Protein AF-A0A8J9VBI7-F1 (afdb_monomer_lite)

pLDDT: mean 87.86, std 9.15, range [57.56, 98.19]

Organism: NCBI:txid405034

Structure (mmCIF, N/CA/C/O backbone):
data_AF-A0A8J9VBI7-F1
#
_entry.id   AF-A0A8J9VBI7-F1
#
loop_
_atom_site.group_PDB
_atom_site.id
_atom_site.type_symbol
_atom_site.label_atom_id
_atom_site.label_alt_id
_atom_site.label_comp_id
_atom_site.label_asym_id
_atom_site.label_entity_id
_atom_site.label_seq_id
_atom_site.pdbx_PDB_ins_code
_atom_site.Cartn_x
_atom_site.Cartn_y
_atom_site.Cartn_z
_atom_site.occupancy
_atom_site.B_iso_or_equiv
_atom_site.auth_seq_id
_atom_site.auth_comp_id
_atom_site.auth_asym_id
_atom_site.auth_atom_id
_atom_site.pdbx_PDB_model_num
ATOM 1 N N . MET A 1 1 ? 64.279 25.601 -46.162 1.00 76.81 1 MET A N 1
ATOM 2 C CA . MET A 1 1 ? 63.468 24.485 -45.625 1.00 76.81 1 MET A CA 1
ATOM 3 C C . MET A 1 1 ? 62.064 24.584 -46.206 1.00 76.81 1 MET A C 1
ATOM 5 O O . MET A 1 1 ? 61.428 25.617 -46.026 1.00 76.81 1 MET A O 1
ATOM 9 N N . ALA A 1 2 ? 61.614 23.591 -46.976 1.00 82.88 2 ALA A N 1
ATOM 10 C CA . ALA A 1 2 ? 60.287 23.627 -47.594 1.00 82.88 2 ALA A CA 1
ATOM 11 C C . ALA A 1 2 ? 59.212 23.234 -46.569 1.00 82.88 2 ALA A C 1
ATOM 13 O O . ALA A 1 2 ? 59.363 22.237 -45.866 1.00 82.88 2 ALA A O 1
ATOM 14 N N . LYS A 1 3 ? 58.139 24.026 -46.462 1.00 90.62 3 LYS A N 1
ATOM 15 C CA . LYS A 1 3 ? 57.028 23.753 -45.537 1.00 90.62 3 LYS A CA 1
ATOM 16 C C . LYS A 1 3 ? 56.060 22.740 -46.159 1.00 90.62 3 LYS A C 1
ATOM 18 O O . LYS A 1 3 ? 55.656 22.911 -47.306 1.00 90.62 3 LYS A O 1
ATOM 23 N N . SER A 1 4 ? 55.678 21.706 -45.409 1.00 93.81 4 SER A N 1
ATOM 24 C CA . SER A 1 4 ? 54.666 20.720 -45.810 1.00 93.81 4 SER A CA 1
ATOM 25 C C . SER A 1 4 ? 53.245 21.177 -45.441 1.00 93.81 4 SER A C 1
ATOM 27 O O . SER A 1 4 ? 53.046 22.153 -44.715 1.00 93.81 4 SER A O 1
ATOM 29 N N . LYS A 1 5 ? 52.224 20.493 -45.976 1.00 92.94 5 LYS A N 1
ATOM 30 C CA . LYS A 1 5 ? 50.817 20.768 -45.650 1.00 92.94 5 LYS A CA 1
ATOM 31 C C . LYS A 1 5 ? 50.445 20.115 -44.317 1.00 92.94 5 LYS A C 1
ATOM 33 O O . LYS A 1 5 ? 50.432 18.895 -44.215 1.00 92.94 5 LYS A O 1
ATOM 38 N N . ASN A 1 6 ? 50.056 20.929 -43.337 1.00 92.94 6 ASN A N 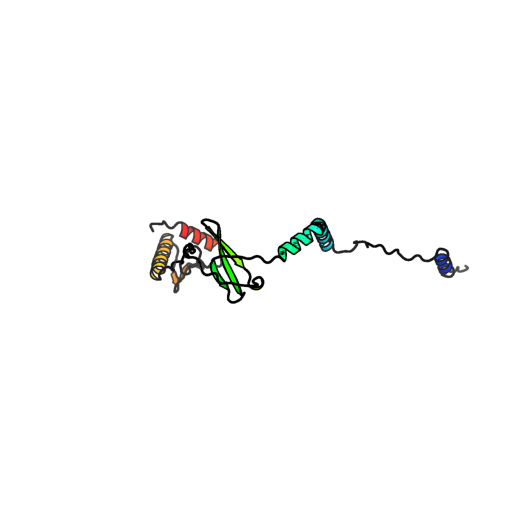1
ATOM 39 C CA . ASN A 1 6 ? 49.795 20.474 -41.964 1.00 92.94 6 ASN A CA 1
ATOM 40 C C . ASN A 1 6 ? 48.449 19.745 -41.776 1.00 92.94 6 ASN A C 1
ATOM 42 O O . ASN A 1 6 ? 48.292 18.977 -40.833 1.00 92.94 6 ASN A O 1
ATOM 46 N N . HIS A 1 7 ? 47.457 19.979 -42.645 1.00 94.81 7 HIS A N 1
ATOM 47 C CA . HIS A 1 7 ? 46.125 19.378 -42.512 1.00 94.81 7 HIS A CA 1
ATOM 48 C C . HIS A 1 7 ? 45.389 19.263 -43.858 1.00 94.81 7 HIS A C 1
ATOM 50 O O . HIS A 1 7 ? 45.499 20.142 -44.718 1.00 94.81 7 HIS A O 1
ATOM 56 N N . THR A 1 8 ? 44.604 18.193 -44.055 1.00 94.44 8 THR A N 1
ATOM 57 C CA . THR A 1 8 ? 43.683 18.066 -45.196 1.00 94.44 8 THR A CA 1
ATOM 58 C C . THR A 1 8 ? 42.472 17.177 -44.892 1.00 94.44 8 THR A C 1
ATOM 60 O O . THR A 1 8 ? 42.601 16.062 -44.385 1.00 94.44 8 THR A O 1
ATOM 63 N N . ASN A 1 9 ? 41.284 17.652 -45.275 1.00 96.50 9 ASN A N 1
ATOM 64 C CA . ASN A 1 9 ? 40.016 16.921 -45.175 1.00 96.50 9 ASN A CA 1
ATOM 65 C C . ASN A 1 9 ? 39.544 16.361 -46.543 1.00 96.50 9 ASN A C 1
ATOM 67 O O . ASN A 1 9 ? 38.466 15.791 -46.671 1.00 96.50 9 ASN A O 1
ATOM 71 N N . HIS A 1 10 ? 40.358 16.488 -47.600 1.00 97.56 10 HIS A N 1
ATOM 72 C CA . HIS A 1 10 ? 39.906 16.285 -48.986 1.00 97.56 10 HIS A CA 1
ATOM 73 C C . HIS A 1 10 ? 39.369 14.869 -49.297 1.00 97.56 10 HIS A C 1
ATOM 75 O O . HIS A 1 10 ? 38.466 14.707 -50.112 1.00 97.56 10 HIS A O 1
ATOM 81 N N . ASN A 1 11 ? 39.902 13.825 -48.654 1.00 96.62 11 ASN A N 1
ATOM 82 C CA . ASN A 1 11 ? 39.510 12.430 -48.907 1.00 96.62 11 ASN A CA 1
ATOM 83 C C . ASN A 1 11 ? 38.685 11.803 -47.763 1.00 96.62 11 ASN A C 1
ATOM 85 O O . ASN A 1 11 ? 38.368 10.617 -47.826 1.00 96.62 11 ASN A O 1
ATOM 89 N N . GLN A 1 12 ? 38.348 12.537 -46.696 1.00 96.44 12 GLN A N 1
ATOM 90 C CA . GLN A 1 12 ? 37.688 11.907 -45.541 1.00 96.44 12 GLN A CA 1
ATOM 91 C C . GLN A 1 12 ? 36.257 11.475 -45.876 1.00 96.44 12 GLN A C 1
ATOM 93 O O . GLN A 1 12 ? 35.903 10.325 -45.625 1.00 96.44 12 GLN A O 1
ATOM 98 N N . ASN A 1 13 ? 35.484 12.332 -46.551 1.00 96.56 13 ASN A N 1
ATOM 99 C CA . ASN A 1 13 ? 34.112 12.009 -46.961 1.00 96.56 13 ASN A CA 1
ATOM 100 C C . ASN A 1 13 ? 34.077 10.794 -47.898 1.00 96.56 13 ASN A C 1
ATOM 102 O O . ASN A 1 13 ? 33.323 9.851 -47.673 1.00 96.56 13 ASN A O 1
ATOM 106 N N . ARG A 1 14 ? 34.957 10.752 -48.905 1.00 96.75 14 ARG A N 1
ATOM 107 C CA . ARG A 1 14 ? 35.048 9.620 -49.842 1.00 96.75 14 ARG A CA 1
ATOM 108 C C . ARG A 1 14 ? 35.350 8.300 -49.121 1.00 96.75 14 ARG A C 1
ATOM 110 O O . ARG A 1 14 ? 34.745 7.282 -49.444 1.00 96.75 14 ARG A O 1
ATOM 117 N N . LYS A 1 15 ? 36.242 8.311 -48.121 1.00 96.44 15 LYS A N 1
ATOM 118 C CA . LYS A 1 15 ? 36.516 7.133 -47.278 1.00 96.44 15 LYS A CA 1
ATOM 119 C C . LYS A 1 15 ? 35.303 6.732 -46.434 1.00 96.44 15 LYS A C 1
ATOM 121 O O . LYS A 1 15 ? 34.979 5.550 -46.396 1.00 96.44 15 LYS A O 1
ATOM 126 N N . ALA A 1 16 ? 34.619 7.692 -45.808 1.00 96.00 16 ALA A N 1
ATOM 127 C CA . ALA A 1 16 ? 33.429 7.431 -44.995 1.00 96.00 16 ALA A CA 1
ATOM 128 C C . ALA A 1 16 ? 32.277 6.829 -45.822 1.00 96.00 16 ALA A C 1
ATOM 130 O O . ALA A 1 16 ? 31.583 5.923 -45.364 1.00 96.00 16 ALA A O 1
ATOM 131 N N . HIS A 1 17 ? 32.105 7.284 -47.065 1.00 97.38 17 HIS A N 1
ATOM 132 C CA . HIS A 1 17 ? 31.054 6.797 -47.957 1.00 97.38 17 HIS A CA 1
ATOM 133 C C . HIS A 1 17 ? 31.397 5.492 -48.689 1.00 97.38 17 HIS A C 1
ATOM 135 O O . HIS A 1 17 ? 30.464 4.801 -49.086 1.00 97.38 17 HIS A O 1
ATOM 141 N N . ARG A 1 18 ? 32.676 5.090 -48.802 1.00 96.88 18 ARG A N 1
ATOM 142 C CA . ARG A 1 18 ? 33.081 3.826 -49.460 1.00 96.88 18 ARG A CA 1
ATOM 143 C C . ARG A 1 18 ? 32.349 2.599 -48.895 1.00 96.88 18 ARG A C 1
ATOM 145 O O . ARG A 1 18 ? 31.943 1.739 -49.662 1.00 96.88 18 ARG A O 1
ATOM 152 N N . ASN A 1 19 ? 32.137 2.561 -47.576 1.00 93.81 19 ASN A N 1
ATOM 153 C CA . ASN A 1 19 ? 31.379 1.502 -46.886 1.00 93.81 19 ASN A CA 1
ATOM 154 C C . ASN A 1 19 ? 30.000 1.978 -46.372 1.00 93.81 19 ASN A C 1
ATOM 156 O O . ASN A 1 19 ? 29.239 1.204 -45.779 1.00 93.81 19 ASN A O 1
ATOM 160 N N . GLY A 1 20 ? 29.677 3.254 -46.605 1.00 96.31 20 GLY A N 1
ATOM 161 C CA . GLY A 1 20 ? 28.506 3.949 -46.080 1.00 96.31 20 GLY A CA 1
ATOM 162 C C . GLY A 1 20 ? 28.575 4.238 -44.575 1.00 96.31 20 GLY A C 1
ATOM 163 O O . GLY A 1 20 ? 29.010 3.414 -43.772 1.00 96.31 20 GLY A O 1
ATOM 164 N N . ILE A 1 21 ? 28.063 5.402 -44.172 1.00 96.56 21 ILE A N 1
ATOM 165 C CA . ILE A 1 21 ? 27.936 5.790 -42.761 1.00 96.56 21 ILE A CA 1
ATOM 166 C C . ILE A 1 21 ? 26.751 5.027 -42.154 1.00 96.56 21 ILE A C 1
ATOM 168 O O . ILE A 1 21 ? 25.591 5.301 -42.468 1.00 96.56 21 ILE A O 1
ATOM 172 N N . LYS A 1 22 ? 27.028 4.028 -41.310 1.00 95.62 22 LYS A N 1
ATOM 173 C CA . LYS A 1 22 ? 25.990 3.183 -40.703 1.00 95.62 22 LYS A CA 1
ATOM 174 C C . LYS A 1 22 ? 25.333 3.888 -39.515 1.00 95.62 22 LYS A C 1
ATOM 176 O O . LYS A 1 22 ? 26.016 4.411 -38.640 1.00 95.62 22 LYS A O 1
ATOM 181 N N . LYS A 1 23 ? 23.999 3.858 -39.468 1.00 95.38 23 LYS A N 1
ATOM 182 C CA . LYS A 1 23 ? 23.212 4.320 -38.314 1.00 95.38 23 LYS A CA 1
ATOM 183 C C . LYS A 1 23 ? 23.166 3.233 -37.226 1.00 95.38 23 LYS A C 1
ATOM 185 O O . LYS A 1 23 ? 23.226 2.049 -37.569 1.00 95.38 23 LYS A O 1
ATOM 190 N N . PRO A 1 24 ? 23.026 3.597 -35.937 1.00 94.69 24 PRO A N 1
ATOM 191 C CA . PRO A 1 24 ? 22.823 2.615 -34.876 1.00 94.69 24 PRO A CA 1
ATOM 192 C C . PRO A 1 24 ? 21.522 1.834 -35.100 1.00 94.69 24 PRO A C 1
ATOM 194 O O . PRO A 1 24 ? 20.523 2.378 -35.579 1.00 94.69 24 PRO A O 1
ATOM 197 N N . LYS A 1 25 ? 21.532 0.544 -34.755 1.00 94.62 25 LYS A N 1
ATOM 198 C CA . LYS A 1 25 ? 20.341 -0.310 -34.834 1.00 94.62 25 LYS A CA 1
ATOM 199 C C . LYS A 1 25 ? 19.403 0.010 -33.668 1.00 94.62 25 LYS A C 1
ATOM 201 O O . LYS A 1 25 ? 19.859 0.147 -32.537 1.00 94.62 25 LYS A O 1
ATOM 206 N N . LYS A 1 26 ? 18.097 0.091 -33.938 1.00 93.56 26 LYS A N 1
ATOM 207 C CA . LYS A 1 26 ? 17.066 0.181 -32.895 1.00 93.56 26 LYS A CA 1
ATOM 208 C C . LYS A 1 26 ? 16.690 -1.229 -32.448 1.00 93.56 26 LYS A C 1
ATOM 210 O O . LYS A 1 26 ? 16.307 -2.049 -33.279 1.00 93.56 26 LYS A O 1
ATOM 215 N N . PHE A 1 27 ? 16.802 -1.506 -31.154 1.00 95.00 27 PHE A N 1
ATOM 216 C CA . PHE A 1 27 ? 16.382 -2.772 -30.556 1.00 95.00 27 PHE A CA 1
ATOM 217 C C . PHE A 1 27 ? 15.044 -2.590 -29.835 1.00 95.00 27 PHE A C 1
ATOM 219 O O . PHE A 1 27 ? 14.717 -1.490 -29.402 1.00 95.00 27 PHE A O 1
ATOM 226 N N . ARG A 1 28 ? 14.275 -3.675 -29.671 1.00 96.31 28 ARG A N 1
ATOM 227 C CA . ARG A 1 28 ? 13.014 -3.647 -28.904 1.00 96.31 28 ARG A CA 1
ATOM 228 C C . ARG A 1 28 ? 13.231 -3.260 -27.435 1.00 96.31 28 ARG A C 1
ATOM 230 O O . ARG A 1 28 ? 12.338 -2.696 -26.811 1.00 96.31 28 ARG A O 1
ATOM 237 N N . HIS A 1 29 ? 14.398 -3.594 -26.892 1.00 94.50 29 HIS A N 1
ATOM 238 C CA . HIS A 1 29 ? 14.789 -3.278 -25.527 1.00 94.50 29 HIS A CA 1
ATOM 239 C C . HIS A 1 29 ? 16.095 -2.493 -25.554 1.00 94.50 29 HIS A C 1
ATOM 241 O O . HIS A 1 29 ? 17.105 -2.980 -26.060 1.00 94.50 29 HIS A O 1
ATOM 247 N N . GLU A 1 30 ? 16.047 -1.273 -25.033 1.00 93.12 30 GLU A N 1
ATOM 248 C CA . GLU A 1 30 ? 17.212 -0.405 -24.902 1.00 93.12 30 GLU A CA 1
ATOM 249 C C . GLU A 1 30 ? 18.034 -0.763 -23.657 1.00 93.12 30 GLU A C 1
ATOM 251 O O . GLU A 1 30 ? 17.578 -1.482 -22.762 1.00 93.12 30 GLU A O 1
ATOM 256 N N . SER A 1 31 ? 19.268 -0.262 -23.606 1.00 94.25 31 SER A N 1
ATOM 257 C CA . SER A 1 31 ? 20.125 -0.421 -22.433 1.00 94.25 31 SER A CA 1
ATOM 258 C C . SER A 1 31 ? 19.554 0.349 -21.243 1.00 94.25 31 SER A C 1
ATOM 260 O O . SER A 1 31 ? 19.150 1.499 -21.379 1.00 94.25 31 SER A O 1
ATOM 262 N N . THR A 1 32 ? 19.584 -0.255 -20.054 1.00 95.38 32 THR A N 1
ATOM 263 C CA . THR A 1 32 ? 19.229 0.422 -18.795 1.00 95.38 32 THR A CA 1
ATOM 264 C C . THR A 1 32 ? 20.422 1.136 -18.149 1.00 95.38 32 THR A C 1
ATOM 266 O O . THR A 1 32 ? 20.343 1.544 -16.989 1.00 95.38 32 THR A O 1
ATOM 269 N N . LEU A 1 33 ? 21.559 1.235 -18.847 1.00 95.81 33 LEU A N 1
ATOM 270 C CA . LEU A 1 33 ? 22.742 1.939 -18.356 1.00 95.81 33 LEU A CA 1
ATOM 271 C C . LEU A 1 33 ? 22.425 3.432 -18.181 1.00 95.81 33 LEU A C 1
ATOM 273 O O . LEU A 1 33 ? 21.890 4.061 -19.087 1.00 95.81 33 LEU A O 1
ATOM 277 N N . GLY A 1 34 ? 22.754 3.987 -17.014 1.00 96.56 34 GLY A N 1
ATOM 278 C CA . GLY A 1 34 ? 22.452 5.382 -16.674 1.00 96.56 34 GLY A CA 1
ATOM 279 C C . GLY A 1 34 ? 21.058 5.609 -16.077 1.00 96.56 34 GLY A C 1
ATOM 280 O O . GLY A 1 34 ? 20.749 6.731 -15.690 1.00 96.56 34 GLY A O 1
ATOM 281 N N . MET A 1 35 ? 20.225 4.568 -15.946 1.00 97.38 35 MET A N 1
ATOM 282 C CA . MET A 1 35 ? 18.982 4.667 -15.174 1.00 97.38 35 MET A CA 1
ATOM 283 C C . MET A 1 35 ? 19.264 4.687 -13.667 1.00 97.38 35 MET A C 1
ATOM 285 O O . MET A 1 35 ? 20.226 4.081 -13.194 1.00 97.38 35 MET A O 1
ATOM 289 N N . ASP A 1 36 ? 18.376 5.328 -12.904 1.00 97.50 36 ASP A N 1
ATOM 290 C CA . ASP A 1 36 ? 18.477 5.406 -11.446 1.00 97.50 36 ASP A CA 1
ATOM 291 C C . ASP A 1 36 ? 18.546 4.002 -10.793 1.00 97.50 36 ASP A C 1
ATOM 293 O O . ASP A 1 36 ? 17.629 3.183 -10.959 1.00 97.50 36 ASP A O 1
ATOM 297 N N . PRO A 1 37 ? 19.590 3.708 -9.992 1.00 97.81 37 PRO A N 1
ATOM 298 C CA . PRO A 1 37 ? 19.707 2.449 -9.266 1.00 97.81 37 PRO A CA 1
ATOM 299 C C . PRO A 1 37 ? 18.525 2.137 -8.336 1.00 97.81 37 PRO A C 1
ATOM 301 O O . PRO A 1 37 ? 18.222 0.961 -8.107 1.00 97.81 37 PRO A O 1
ATOM 304 N N . LYS A 1 38 ? 17.850 3.143 -7.759 1.00 98.19 38 LYS A N 1
ATOM 305 C CA . LYS A 1 38 ? 16.669 2.924 -6.903 1.00 98.19 38 LYS A CA 1
ATOM 306 C C . LYS A 1 38 ? 15.477 2.463 -7.741 1.00 98.19 38 LYS A C 1
ATOM 308 O O . LYS A 1 38 ? 14.853 1.457 -7.395 1.00 98.19 38 LYS A O 1
ATOM 313 N N . PHE A 1 39 ? 15.229 3.111 -8.876 1.00 97.88 39 PHE A N 1
ATOM 314 C CA . PHE A 1 39 ? 14.241 2.653 -9.850 1.00 97.88 39 PHE A CA 1
ATOM 315 C C . PHE A 1 39 ? 14.524 1.229 -10.348 1.00 97.88 39 PHE A C 1
ATOM 317 O O . PHE A 1 39 ? 13.621 0.391 -10.341 1.00 97.88 39 PHE A O 1
ATOM 324 N N . LEU A 1 40 ? 15.771 0.908 -10.714 1.00 97.00 40 LEU A N 1
ATOM 325 C CA . LEU A 1 40 ? 16.135 -0.433 -11.195 1.00 97.00 40 LEU A CA 1
ATOM 326 C C . LEU A 1 40 ? 15.915 -1.517 -10.134 1.00 97.00 40 LEU A C 1
ATOM 328 O O . LEU A 1 40 ? 15.435 -2.607 -10.459 1.00 97.00 40 LEU A O 1
ATOM 332 N N . ARG A 1 41 ? 16.217 -1.225 -8.862 1.00 97.50 41 ARG A N 1
ATOM 333 C CA . ARG A 1 41 ? 15.912 -2.129 -7.743 1.00 97.50 41 ARG A CA 1
ATOM 334 C C . ARG A 1 41 ? 14.411 -2.377 -7.624 1.00 97.50 41 ARG A C 1
ATOM 336 O O . ARG A 1 41 ? 14.000 -3.535 -7.596 1.00 97.50 41 ARG A O 1
ATOM 343 N N . ASN A 1 42 ? 13.596 -1.324 -7.635 1.00 97.81 42 ASN A N 1
ATOM 344 C CA . ASN A 1 42 ? 12.141 -1.467 -7.579 1.00 97.81 42 ASN A CA 1
ATOM 345 C C . ASN A 1 42 ? 11.596 -2.248 -8.785 1.00 97.81 42 ASN A C 1
ATOM 347 O O . ASN A 1 42 ? 10.842 -3.200 -8.616 1.00 97.81 42 ASN A O 1
ATOM 351 N N . GLN A 1 43 ? 12.051 -1.931 -10.001 1.00 97.00 43 GLN A N 1
ATOM 352 C CA . GLN A 1 43 ? 11.622 -2.616 -11.221 1.00 97.00 43 GLN A CA 1
ATOM 353 C C . GLN A 1 43 ? 11.897 -4.128 -11.161 1.00 97.00 43 GLN A C 1
ATOM 355 O O . GLN A 1 43 ? 11.061 -4.920 -11.601 1.00 97.00 43 GLN A O 1
ATOM 360 N N . ARG A 1 44 ? 13.042 -4.544 -10.597 1.00 96.38 44 ARG A N 1
ATOM 361 C CA . ARG A 1 44 ? 13.355 -5.966 -10.367 1.00 96.38 44 ARG A CA 1
ATOM 362 C C . ARG A 1 44 ? 12.334 -6.619 -9.436 1.00 96.38 44 ARG A C 1
ATOM 364 O O . ARG A 1 44 ? 11.833 -7.695 -9.761 1.00 96.38 44 ARG A O 1
ATOM 371 N N . PHE A 1 45 ? 11.991 -5.972 -8.322 1.00 97.81 45 PHE A N 1
ATOM 372 C CA . PHE A 1 45 ? 10.985 -6.488 -7.391 1.00 97.81 45 PHE A CA 1
ATOM 373 C C . PHE A 1 45 ? 9.588 -6.543 -8.012 1.00 97.81 45 PHE A C 1
ATOM 375 O O . PHE A 1 45 ? 8.933 -7.577 -7.904 1.00 97.81 45 PHE A O 1
ATOM 382 N N . CYS A 1 46 ? 9.163 -5.509 -8.743 1.00 96.25 46 CYS A N 1
ATOM 383 C CA . CYS A 1 46 ? 7.881 -5.503 -9.451 1.00 96.25 46 CYS A CA 1
ATOM 384 C C . CYS A 1 46 ? 7.785 -6.662 -10.451 1.00 96.25 46 CYS A C 1
ATOM 386 O O . CYS A 1 46 ? 6.816 -7.415 -10.443 1.00 96.25 46 CYS A O 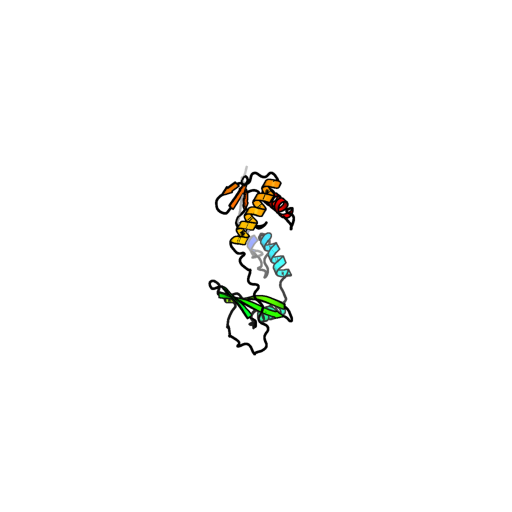1
ATOM 388 N N . LYS A 1 47 ? 8.820 -6.858 -11.281 1.00 94.31 47 LYS A N 1
ATOM 389 C CA . LYS A 1 47 ? 8.860 -7.959 -12.256 1.00 94.31 47 LYS A CA 1
ATOM 390 C C . LYS A 1 47 ? 8.816 -9.330 -11.576 1.00 94.31 47 LYS A C 1
ATOM 392 O O . LYS A 1 47 ? 8.128 -10.215 -12.072 1.00 94.31 47 LYS A O 1
ATOM 397 N N . LYS A 1 48 ? 9.505 -9.497 -10.440 1.00 96.06 48 LYS A N 1
ATOM 398 C CA . LYS A 1 48 ? 9.510 -10.746 -9.659 1.00 96.06 48 LYS A CA 1
ATOM 399 C C . LYS A 1 48 ? 8.166 -11.020 -8.971 1.00 96.06 48 LYS A C 1
ATOM 401 O O . LYS A 1 48 ? 7.751 -12.170 -8.900 1.00 96.06 48 LYS A O 1
ATOM 406 N N . GLY A 1 49 ? 7.510 -9.982 -8.450 1.00 94.44 49 GLY A N 1
ATOM 407 C CA . GLY A 1 49 ? 6.252 -10.083 -7.702 1.00 94.44 49 GLY A CA 1
ATOM 408 C C . GLY A 1 49 ? 4.989 -10.108 -8.567 1.00 94.44 49 GLY A C 1
ATOM 409 O O . GLY A 1 49 ? 3.903 -10.375 -8.052 1.00 94.44 49 GLY A O 1
ATOM 410 N N . ASN A 1 50 ? 5.103 -9.842 -9.870 1.00 94.44 50 ASN A N 1
ATOM 411 C CA . ASN A 1 50 ? 3.956 -9.831 -10.767 1.00 94.44 50 ASN A CA 1
ATOM 412 C C . ASN A 1 50 ? 3.367 -11.235 -10.944 1.00 94.44 50 ASN A C 1
ATOM 414 O O . ASN A 1 50 ? 4.027 -12.179 -11.377 1.00 94.44 50 ASN A O 1
ATOM 418 N N . LEU A 1 51 ? 2.075 -11.357 -10.647 1.00 93.88 51 LEU A N 1
ATOM 419 C CA . LEU A 1 51 ? 1.319 -12.586 -10.868 1.00 93.88 51 LEU A CA 1
ATOM 420 C C . LEU A 1 51 ? 1.151 -12.851 -12.363 1.00 93.88 51 LEU A C 1
ATOM 422 O O . LEU A 1 51 ? 1.164 -11.927 -13.175 1.00 93.88 51 LEU A O 1
ATOM 426 N N . LYS A 1 52 ? 0.882 -14.106 -12.727 1.00 95.44 52 LYS A N 1
ATOM 427 C CA . LYS A 1 52 ? 0.462 -14.431 -14.095 1.00 95.44 52 LYS A CA 1
ATOM 428 C C . LYS A 1 52 ? -0.849 -13.702 -14.444 1.00 95.44 52 LYS A C 1
ATOM 430 O O . LYS A 1 52 ? -1.716 -13.624 -13.567 1.00 95.44 52 LYS A O 1
ATOM 435 N N . PRO A 1 53 ? -1.040 -13.256 -15.701 1.00 95.19 53 PRO A N 1
ATOM 436 C CA . PRO A 1 53 ? -2.228 -12.506 -16.121 1.00 95.19 53 PRO A CA 1
ATOM 437 C C . PRO A 1 53 ? -3.555 -13.156 -15.715 1.00 95.19 53 PRO A C 1
ATOM 439 O O . PRO A 1 53 ? -4.416 -12.485 -15.161 1.00 95.19 53 PRO A O 1
ATOM 442 N N . ALA A 1 54 ? -3.684 -14.479 -15.859 1.00 95.62 54 ALA A N 1
ATOM 443 C CA . ALA A 1 54 ? -4.889 -15.205 -15.448 1.00 95.62 54 ALA A CA 1
ATOM 444 C C . ALA A 1 54 ? -5.238 -15.001 -13.959 1.00 95.62 54 ALA A C 1
ATOM 446 O O . ALA A 1 54 ? -6.377 -14.694 -13.623 1.00 95.62 54 ALA A O 1
ATOM 447 N N . LYS A 1 55 ? -4.248 -15.083 -13.056 1.00 95.31 55 LYS A N 1
ATOM 448 C CA . LYS A 1 55 ? -4.460 -14.840 -11.617 1.00 95.31 55 LYS A CA 1
ATOM 449 C C . LYS A 1 55 ? -4.773 -13.374 -11.318 1.00 95.31 55 LYS A C 1
ATOM 451 O O . LYS A 1 55 ? -5.491 -13.093 -10.364 1.00 95.31 55 LYS A O 1
ATOM 456 N N . GLN A 1 56 ? -4.226 -12.443 -12.102 1.00 92.62 56 GLN A N 1
ATOM 457 C CA . GLN A 1 56 ? -4.548 -11.021 -11.960 1.00 92.62 56 GLN A CA 1
ATOM 458 C C . GLN A 1 56 ? -6.014 -10.757 -12.304 1.00 92.62 56 GLN A C 1
ATOM 460 O O . GLN A 1 56 ? -6.680 -10.058 -11.548 1.00 92.62 56 GLN A O 1
ATOM 465 N N . LEU A 1 57 ? -6.515 -11.355 -13.390 1.00 94.50 57 LEU A N 1
ATOM 466 C CA . LEU A 1 57 ? -7.909 -11.225 -13.814 1.00 94.50 57 LEU A CA 1
ATOM 467 C C . LEU A 1 57 ? -8.874 -11.796 -12.773 1.00 94.50 57 LEU A C 1
ATOM 469 O O . LEU A 1 57 ? -9.824 -11.113 -12.409 1.00 94.50 57 LEU A O 1
ATOM 473 N N . VAL A 1 58 ? -8.582 -12.984 -12.231 1.00 93.50 58 VAL A N 1
ATOM 474 C CA . VAL A 1 58 ? -9.385 -13.586 -11.151 1.00 93.50 58 VAL A CA 1
ATOM 475 C C . VAL A 1 58 ? -9.438 -12.661 -9.934 1.00 93.50 58 VAL A C 1
ATOM 477 O O . VAL A 1 58 ? -10.521 -12.280 -9.509 1.00 93.50 58 VAL A O 1
ATOM 480 N N . ARG A 1 59 ? -8.286 -12.181 -9.443 1.00 89.75 59 ARG A N 1
ATOM 481 C CA . ARG A 1 59 ? -8.252 -11.241 -8.306 1.00 89.75 59 ARG A CA 1
ATOM 482 C C . ARG A 1 59 ? -8.941 -9.910 -8.599 1.00 89.75 59 ARG A C 1
ATOM 484 O O . ARG A 1 59 ? -9.461 -9.276 -7.690 1.00 89.75 59 ARG A O 1
ATOM 491 N N . ALA A 1 60 ? -8.884 -9.431 -9.839 1.00 89.06 60 ALA A N 1
ATOM 492 C CA . ALA A 1 60 ? -9.568 -8.205 -10.233 1.00 89.06 60 ALA A CA 1
ATOM 493 C C . ALA A 1 60 ? -11.089 -8.399 -10.245 1.00 89.06 60 ALA A C 1
ATOM 495 O O . ALA A 1 60 ? -11.806 -7.503 -9.810 1.00 89.06 60 ALA A O 1
ATOM 496 N N . ALA A 1 61 ? -11.567 -9.560 -10.696 1.00 90.62 61 ALA A N 1
ATOM 497 C CA . ALA A 1 61 ? -12.975 -9.931 -10.636 1.00 90.62 61 ALA A CA 1
ATOM 498 C C . ALA A 1 61 ? -13.451 -10.089 -9.185 1.00 90.62 61 ALA A C 1
ATOM 500 O O . ALA A 1 61 ? -14.449 -9.481 -8.822 1.00 90.62 61 ALA A O 1
ATOM 501 N N . GLU A 1 62 ? -12.694 -10.796 -8.338 1.00 87.19 62 GLU A N 1
ATOM 502 C CA . GLU A 1 62 ? -12.975 -10.930 -6.898 1.00 87.19 62 GLU A CA 1
ATOM 503 C C . GLU A 1 62 ? -13.087 -9.566 -6.206 1.00 87.19 62 GLU A C 1
ATOM 505 O O . GLU A 1 62 ? -14.021 -9.333 -5.453 1.00 87.19 62 GLU A O 1
ATOM 510 N N . ARG A 1 63 ? -12.171 -8.631 -6.491 1.00 84.12 63 ARG A N 1
ATOM 511 C CA . ARG A 1 63 ? -12.218 -7.271 -5.921 1.00 84.12 63 ARG A CA 1
ATOM 512 C C . ARG A 1 63 ? -13.374 -6.422 -6.437 1.00 84.12 63 ARG A C 1
ATOM 514 O O . ARG A 1 63 ? -13.766 -5.481 -5.760 1.00 84.12 63 ARG A O 1
ATOM 521 N N . LYS A 1 64 ? -13.851 -6.693 -7.654 1.00 82.19 64 LYS A N 1
ATOM 522 C CA . LYS A 1 64 ? -15.025 -6.028 -8.229 1.00 82.19 64 LYS A CA 1
ATOM 523 C C . LYS A 1 64 ? -16.334 -6.645 -7.748 1.00 82.19 64 LYS A C 1
ATOM 525 O O . LYS A 1 64 ? -17.374 -6.022 -7.931 1.00 82.19 64 LYS A O 1
ATOM 530 N N . ALA A 1 65 ? -16.304 -7.859 -7.205 1.00 84.94 65 ALA A N 1
ATOM 531 C CA . ALA A 1 65 ? -17.496 -8.497 -6.686 1.00 84.94 65 ALA A CA 1
ATOM 532 C C . ALA A 1 65 ? -17.977 -7.727 -5.453 1.00 84.94 65 ALA A C 1
ATOM 534 O O . ALA A 1 65 ? -17.222 -7.508 -4.504 1.00 84.94 65 ALA A O 1
ATOM 535 N N . ASN A 1 66 ? -19.240 -7.315 -5.481 1.00 83.56 66 ASN A N 1
ATOM 536 C CA . ASN A 1 66 ? -19.868 -6.681 -4.334 1.00 83.56 66 ASN A CA 1
ATOM 537 C C . ASN A 1 66 ? -20.069 -7.729 -3.237 1.00 83.56 66 ASN A C 1
ATOM 539 O O . ASN A 1 66 ? -20.518 -8.844 -3.505 1.00 83.56 66 ASN A O 1
ATOM 543 N N . LEU A 1 67 ? -19.728 -7.362 -2.005 1.00 85.38 67 LEU A N 1
ATOM 544 C CA . LEU A 1 67 ? -19.918 -8.202 -0.832 1.00 85.38 67 LEU A CA 1
ATOM 545 C C . LEU A 1 67 ? -21.165 -7.736 -0.082 1.00 85.38 67 LEU A C 1
ATOM 547 O O . LEU A 1 67 ? -21.291 -6.552 0.227 1.00 85.38 67 LEU A O 1
ATOM 551 N N . THR A 1 68 ? -22.043 -8.672 0.268 1.00 87.38 68 THR A N 1
ATOM 552 C CA . THR A 1 68 ? -23.164 -8.401 1.172 1.00 87.38 68 THR A CA 1
ATOM 553 C C . THR A 1 68 ? -22.746 -8.726 2.600 1.00 87.38 68 THR A C 1
ATOM 555 O O . THR A 1 68 ? -22.288 -9.833 2.885 1.00 87.38 68 THR A O 1
ATOM 558 N N . ILE A 1 69 ? -22.895 -7.757 3.501 1.00 87.62 69 ILE A N 1
ATOM 559 C CA . ILE A 1 69 ? -22.622 -7.907 4.932 1.00 87.62 69 ILE A CA 1
ATOM 560 C C . ILE A 1 69 ? -23.934 -7.728 5.694 1.00 87.62 69 ILE A C 1
ATOM 562 O O . ILE A 1 69 ? -24.592 -6.703 5.548 1.00 87.62 69 ILE A O 1
ATOM 566 N N . CYS A 1 70 ? -24.273 -8.695 6.547 1.00 87.81 70 CYS A N 1
ATOM 567 C CA . CYS A 1 70 ? -25.442 -8.640 7.424 1.00 87.81 70 CYS A CA 1
ATOM 568 C C . CYS A 1 70 ? -24.995 -8.644 8.892 1.00 87.81 70 CYS A C 1
ATOM 570 O O . CYS A 1 70 ? -24.077 -9.377 9.268 1.00 87.81 70 CYS A O 1
ATOM 572 N N . GLY A 1 71 ? -25.639 -7.837 9.730 1.00 88.69 71 GLY A N 1
ATOM 573 C CA . GLY A 1 71 ? -25.350 -7.769 11.160 1.00 88.69 71 GLY A CA 1
ATOM 574 C C . GLY A 1 71 ? -26.045 -6.593 11.834 1.00 88.69 71 GLY A C 1
ATOM 575 O O . GLY A 1 71 ? -26.828 -5.881 11.212 1.00 88.69 71 GLY A O 1
ATOM 576 N N . PHE A 1 72 ? -25.740 -6.383 13.110 1.00 88.31 72 PHE A N 1
ATOM 577 C CA . PHE A 1 72 ? -26.297 -5.279 13.887 1.00 88.31 72 PHE A CA 1
ATOM 578 C C . PHE A 1 72 ? -25.467 -4.012 13.705 1.00 88.31 72 PHE A C 1
ATOM 580 O O . PHE A 1 72 ? -24.247 -4.045 13.866 1.00 88.31 72 PHE A O 1
ATOM 587 N N . VAL A 1 73 ? -26.107 -2.882 13.419 1.00 89.94 73 VAL A N 1
ATOM 588 C CA . VAL A 1 73 ? -25.411 -1.592 13.345 1.00 89.94 73 VAL A CA 1
ATOM 589 C C . VAL A 1 73 ? -25.015 -1.151 14.756 1.00 89.94 73 VAL A C 1
ATOM 591 O O . VAL A 1 73 ? -25.859 -1.024 15.639 1.00 89.94 73 VAL A O 1
ATOM 594 N N . HIS A 1 74 ? -23.719 -0.926 14.977 1.00 89.19 74 HIS A N 1
ATOM 595 C CA . HIS A 1 74 ? -23.190 -0.412 16.240 1.00 89.19 74 HIS A CA 1
ATOM 596 C C . HIS A 1 74 ? -23.168 1.118 16.262 1.00 89.19 74 HIS A C 1
ATOM 598 O O . HIS A 1 74 ? -23.614 1.737 17.227 1.00 89.19 74 HIS A O 1
ATOM 604 N N . SER A 1 75 ? -22.637 1.722 15.198 1.00 90.56 75 SER A N 1
ATOM 605 C CA . SER A 1 75 ? -22.547 3.170 15.030 1.00 90.56 75 SER A CA 1
ATOM 606 C C . SER A 1 75 ? -22.366 3.546 13.563 1.00 90.56 75 SER A C 1
ATOM 608 O O . SER A 1 75 ? -21.891 2.747 12.752 1.00 90.56 75 SER A O 1
ATOM 610 N N . ILE A 1 76 ? -22.735 4.784 13.242 1.00 92.81 76 ILE A N 1
ATOM 611 C CA . ILE A 1 76 ? -22.545 5.397 11.929 1.00 92.81 76 ILE A CA 1
ATOM 612 C C . ILE A 1 76 ? -21.728 6.669 12.143 1.00 92.81 76 ILE A C 1
ATOM 614 O O . ILE A 1 76 ? -22.078 7.491 12.989 1.00 92.81 76 ILE A O 1
ATOM 618 N N . ASP A 1 77 ? -20.632 6.815 11.406 1.00 91.38 77 ASP A N 1
ATOM 619 C CA . ASP A 1 77 ? -19.857 8.052 11.363 1.00 91.38 77 ASP A CA 1
ATOM 620 C C . ASP A 1 77 ? -20.571 9.058 10.446 1.00 91.38 77 ASP A C 1
ATOM 622 O O . ASP A 1 77 ? -20.677 8.801 9.245 1.00 91.38 77 ASP A O 1
ATOM 626 N N . PRO A 1 78 ? -21.055 10.200 10.963 1.00 93.12 78 PRO A N 1
ATOM 627 C CA . PRO A 1 78 ? -21.771 11.179 10.154 1.00 93.12 78 PRO A CA 1
ATOM 628 C C . PRO A 1 78 ? -20.870 11.932 9.166 1.00 93.12 78 PRO A C 1
ATOM 630 O O . PRO A 1 78 ? -21.394 12.507 8.218 1.00 93.12 78 PRO A O 1
ATOM 633 N N . ILE A 1 79 ? -19.546 11.944 9.369 1.00 91.31 79 ILE A N 1
ATOM 634 C CA . ILE A 1 79 ? -18.605 12.687 8.518 1.00 91.31 79 ILE A CA 1
ATOM 635 C C . ILE A 1 79 ? -18.199 11.833 7.321 1.00 91.31 79 ILE A C 1
ATOM 637 O O . ILE A 1 79 ? -18.327 12.256 6.177 1.00 91.31 79 ILE A O 1
ATOM 641 N N . ASN A 1 80 ? -17.715 10.616 7.578 1.00 89.56 80 ASN A N 1
ATOM 642 C CA . ASN A 1 80 ? -17.223 9.738 6.512 1.00 89.56 80 ASN A CA 1
ATOM 643 C C . ASN A 1 80 ? -18.274 8.737 6.018 1.00 89.56 80 ASN A C 1
ATOM 645 O O . ASN A 1 80 ? -17.957 7.883 5.185 1.00 89.56 80 ASN A O 1
ATOM 649 N N . HIS A 1 81 ? -19.490 8.789 6.572 1.00 91.50 81 HIS A N 1
ATOM 650 C CA . HIS A 1 81 ? -20.584 7.848 6.313 1.00 91.50 81 HIS A CA 1
ATOM 651 C C . HIS A 1 81 ? -20.178 6.379 6.494 1.00 91.50 81 HIS A C 1
ATOM 653 O O . HIS A 1 81 ? -20.713 5.488 5.840 1.00 91.50 81 HIS A O 1
ATOM 659 N N . SER A 1 82 ? -19.196 6.111 7.362 1.00 93.69 82 SER A N 1
ATOM 660 C CA . SER A 1 82 ? -18.761 4.745 7.646 1.00 93.69 82 SER A CA 1
ATOM 661 C C . SER A 1 82 ? -19.737 4.066 8.599 1.00 93.69 82 SER A C 1
ATOM 663 O O . SER A 1 82 ? -20.238 4.689 9.535 1.00 93.69 82 SER A O 1
ATOM 665 N N . ILE A 1 83 ? -20.017 2.787 8.359 1.00 94.25 83 ILE A N 1
ATOM 666 C CA . ILE A 1 83 ? -20.932 1.999 9.187 1.00 94.25 83 ILE A CA 1
ATOM 667 C C . ILE A 1 83 ? -20.126 0.936 9.923 1.00 94.25 83 ILE A C 1
ATOM 669 O O . ILE A 1 83 ? -19.386 0.157 9.317 1.00 94.25 83 ILE A O 1
ATOM 673 N N . ILE A 1 84 ? -20.281 0.894 11.244 1.00 93.44 84 ILE A N 1
ATOM 674 C CA . ILE A 1 84 ? -19.720 -0.153 12.094 1.00 93.44 84 ILE A CA 1
ATOM 675 C C . ILE A 1 84 ? -20.795 -1.213 12.310 1.00 93.44 84 ILE A C 1
ATOM 677 O O . ILE A 1 84 ? -21.842 -0.933 12.893 1.00 93.44 84 ILE A O 1
ATOM 681 N N . VAL A 1 85 ? -20.523 -2.436 11.856 1.00 92.06 85 VAL A N 1
ATOM 682 C CA . VAL A 1 85 ? -21.451 -3.571 11.918 1.00 92.06 85 VAL A CA 1
ATOM 683 C C . VAL A 1 85 ? -20.893 -4.663 12.831 1.00 92.06 85 VAL A C 1
ATOM 685 O O . VAL A 1 85 ? -19.722 -5.035 12.738 1.00 92.06 85 VAL A O 1
ATOM 688 N N . LEU A 1 86 ? -21.744 -5.205 13.697 1.00 89.56 86 LEU A N 1
ATOM 689 C CA . LEU A 1 86 ? -21.493 -6.373 14.536 1.00 89.56 86 LEU A CA 1
ATOM 690 C C . LEU A 1 86 ? -22.073 -7.612 13.851 1.00 89.56 86 LEU A C 1
ATOM 692 O O . LEU A 1 86 ? -23.289 -7.810 13.811 1.00 89.56 86 LEU A O 1
ATOM 696 N N . GLN A 1 87 ? -21.195 -8.452 13.313 1.00 87.75 87 GLN A N 1
ATOM 697 C CA . GLN A 1 87 ? -21.562 -9.717 12.683 1.00 87.75 87 GLN A CA 1
ATOM 698 C C . GLN A 1 87 ? -21.563 -10.834 13.729 1.00 87.75 87 GLN A C 1
ATOM 700 O O . GLN A 1 87 ? -20.599 -10.976 14.482 1.00 87.75 87 GLN A O 1
ATOM 705 N N . SER A 1 88 ? -22.621 -11.642 13.778 1.00 83.00 88 SER A N 1
ATOM 706 C CA . SER A 1 88 ? -22.659 -12.819 14.653 1.00 83.00 88 SER A CA 1
ATOM 707 C C . SER A 1 88 ? -21.777 -13.935 14.080 1.00 83.00 88 SER A C 1
ATOM 709 O O . SER A 1 88 ? -21.935 -14.335 12.927 1.00 83.00 88 SER A O 1
ATOM 711 N N . ARG A 1 89 ? -20.842 -14.445 14.886 1.00 80.50 89 ARG A N 1
ATOM 712 C CA . ARG A 1 89 ? -20.059 -15.658 14.619 1.00 80.50 89 ARG A CA 1
ATOM 713 C C . ARG A 1 89 ? -20.233 -16.621 15.789 1.00 80.50 89 ARG A C 1
ATOM 715 O O . ARG A 1 89 ? -19.444 -16.618 16.738 1.00 80.50 89 ARG A O 1
ATOM 722 N N . GLY A 1 90 ? -21.281 -17.439 15.714 1.00 79.19 90 GLY A N 1
ATOM 723 C CA . GLY A 1 90 ? -21.624 -18.394 16.767 1.00 79.19 90 GLY A CA 1
ATOM 724 C C . GLY A 1 90 ? -21.995 -17.672 18.063 1.00 79.19 90 GLY A C 1
ATOM 725 O O . GLY A 1 90 ? -22.974 -16.933 18.099 1.00 79.19 90 GLY A O 1
ATOM 726 N N . GLU A 1 91 ? -21.197 -17.861 19.114 1.00 76.19 91 GLU A N 1
ATOM 727 C CA . GLU A 1 91 ? -21.424 -17.255 20.437 1.00 76.19 91 GLU A CA 1
ATOM 728 C C . GLU A 1 91 ? -20.819 -15.848 20.600 1.00 76.19 91 GLU A C 1
ATOM 730 O O . GLU A 1 91 ? -21.063 -15.180 21.603 1.00 76.19 91 GLU A O 1
ATOM 735 N N . SER A 1 92 ? -20.031 -15.380 19.627 1.00 80.62 92 SER A N 1
ATOM 736 C CA . SER A 1 92 ? -19.315 -14.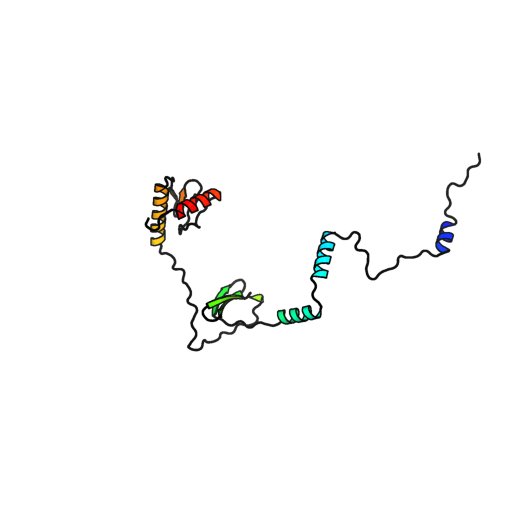099 19.695 1.00 80.62 92 SER A CA 1
ATOM 737 C C . SER A 1 92 ? -19.695 -13.160 18.549 1.00 80.62 92 SER A C 1
ATOM 739 O O . SER A 1 92 ? -20.217 -13.591 17.519 1.00 80.62 92 SER A O 1
ATOM 741 N N . PHE A 1 93 ? -19.422 -11.864 18.717 1.00 83.50 93 PHE A N 1
ATOM 742 C CA . PHE A 1 93 ? -19.644 -10.856 17.681 1.00 83.50 93 PHE A CA 1
ATOM 743 C C . PHE A 1 93 ? -18.311 -10.343 17.136 1.00 83.50 93 PHE A C 1
ATOM 745 O O . PHE A 1 93 ? -17.419 -9.975 17.900 1.00 83.50 93 PHE A O 1
ATOM 752 N N . GLN A 1 94 ? -18.188 -10.291 15.811 1.00 87.44 94 GLN A N 1
ATOM 753 C CA . GLN A 1 94 ? -17.067 -9.671 15.116 1.00 87.44 94 GLN A CA 1
ATOM 754 C C . GLN A 1 94 ? -17.450 -8.256 14.673 1.00 87.44 94 GLN A C 1
ATOM 756 O O . GLN A 1 94 ? -18.393 -8.071 13.903 1.00 87.44 94 GLN A O 1
ATOM 761 N N . THR A 1 95 ? -16.683 -7.261 15.114 1.00 89.81 95 THR A N 1
ATOM 762 C CA . THR A 1 95 ? -16.837 -5.873 14.663 1.00 89.81 95 TH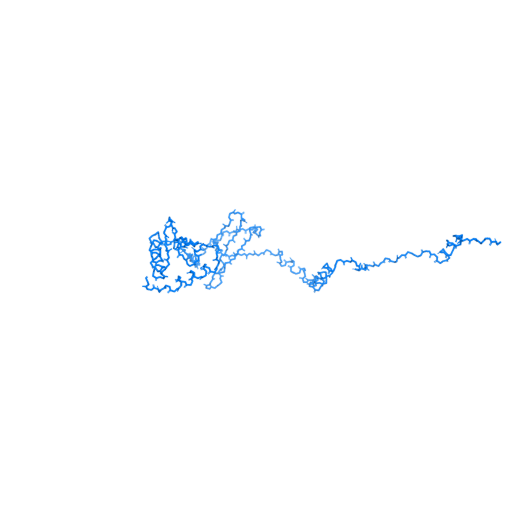R A CA 1
ATOM 763 C C . THR A 1 95 ? -16.163 -5.682 13.309 1.00 89.81 95 THR A C 1
ATOM 765 O O . THR A 1 95 ? -14.969 -5.945 13.164 1.00 89.81 95 THR A O 1
ATOM 768 N N . THR A 1 96 ? -16.915 -5.201 12.322 1.00 90.88 96 THR A N 1
ATOM 769 C CA . THR A 1 96 ? -16.419 -4.874 10.981 1.00 90.88 96 THR A CA 1
ATOM 770 C C . THR A 1 96 ? -16.761 -3.426 10.656 1.00 90.88 96 THR A C 1
ATOM 772 O O . THR A 1 96 ? -17.900 -3.003 10.836 1.00 90.88 96 THR A O 1
ATOM 775 N N . ILE A 1 97 ? -15.778 -2.667 10.176 1.00 93.00 97 ILE A N 1
ATOM 776 C CA . ILE A 1 97 ? -15.971 -1.284 9.729 1.00 93.00 97 ILE A CA 1
ATOM 777 C C . ILE A 1 97 ? -16.096 -1.292 8.210 1.00 93.00 97 ILE A C 1
ATOM 779 O O . ILE A 1 97 ? -15.216 -1.812 7.521 1.00 93.00 97 ILE A O 1
ATOM 783 N N . ILE A 1 98 ? -17.170 -0.699 7.698 1.00 92.19 98 ILE A N 1
ATOM 784 C CA . ILE A 1 98 ? -17.406 -0.533 6.267 1.00 92.19 98 ILE A CA 1
ATOM 785 C C . ILE A 1 98 ? -17.235 0.956 5.932 1.00 92.19 98 ILE A C 1
ATOM 787 O O . ILE A 1 98 ? -18.002 1.782 6.433 1.00 92.19 98 ILE A O 1
ATOM 791 N N . PRO A 1 99 ? -16.226 1.335 5.125 1.00 92.25 99 PRO A N 1
ATOM 792 C CA . PRO A 1 99 ? -16.037 2.721 4.702 1.00 92.25 99 PRO A CA 1
ATOM 793 C C . PRO A 1 99 ? -17.232 3.222 3.887 1.00 92.25 99 PRO A C 1
ATOM 795 O O . PRO A 1 99 ? -17.701 2.500 3.012 1.00 92.25 99 PRO A O 1
ATOM 798 N N . GLY A 1 100 ? -17.670 4.467 4.097 1.00 90.19 100 GLY A N 1
ATOM 799 C CA . GLY A 1 100 ? -18.874 4.994 3.441 1.00 90.19 100 GLY A CA 1
ATOM 800 C C . GLY A 1 100 ? -18.828 4.950 1.914 1.00 90.19 100 GLY A C 1
ATOM 801 O O . GLY A 1 100 ? -19.787 4.537 1.276 1.00 90.19 100 GLY A O 1
ATOM 802 N N . HIS A 1 101 ? -17.673 5.254 1.315 1.00 89.69 101 HIS A N 1
ATOM 803 C CA . HIS A 1 101 ? -17.482 5.195 -0.141 1.00 89.69 101 HIS A CA 1
ATOM 804 C C . HIS A 1 101 ? -17.557 3.776 -0.737 1.00 89.69 101 HIS A C 1
ATOM 806 O O . HIS A 1 101 ? -17.608 3.634 -1.956 1.00 89.69 101 HIS A O 1
ATOM 812 N N . ALA A 1 102 ? -17.511 2.730 0.094 1.00 88.94 102 ALA A N 1
ATOM 813 C CA . ALA A 1 102 ? -17.643 1.339 -0.330 1.00 88.94 102 ALA A CA 1
ATOM 814 C C . ALA A 1 102 ? -19.086 0.812 -0.200 1.00 88.94 102 ALA A C 1
ATOM 816 O O . ALA A 1 102 ? -19.364 -0.309 -0.625 1.00 88.94 102 ALA A O 1
ATOM 817 N N . ILE A 1 103 ? -19.997 1.592 0.390 1.00 91.56 103 ILE A N 1
ATOM 818 C CA . ILE A 1 103 ? -21.388 1.200 0.623 1.00 91.56 103 ILE A CA 1
ATOM 819 C C . ILE A 1 103 ? -22.218 1.580 -0.600 1.00 91.56 103 ILE A C 1
ATOM 821 O O . ILE A 1 103 ? -22.320 2.751 -0.954 1.00 91.56 103 ILE A O 1
ATOM 825 N N . ILE A 1 104 ? -22.812 0.577 -1.245 1.00 89.88 104 ILE A N 1
ATOM 826 C CA . ILE A 1 104 ? -23.662 0.771 -2.429 1.00 89.88 104 ILE A CA 1
ATOM 827 C C . ILE A 1 104 ? -25.137 0.846 -2.030 1.00 89.88 104 ILE A C 1
ATOM 829 O O . ILE A 1 104 ? -25.876 1.672 -2.555 1.00 89.88 104 ILE A O 1
ATOM 833 N N . ASN A 1 105 ? -25.564 -0.026 -1.115 1.00 90.50 105 ASN A N 1
ATOM 834 C CA . ASN A 1 105 ? -26.942 -0.115 -0.648 1.00 90.50 105 ASN A CA 1
ATOM 835 C C . ASN A 1 105 ? -26.970 -0.516 0.834 1.00 90.50 105 ASN A C 1
ATOM 837 O O . ASN A 1 105 ? -26.089 -1.250 1.292 1.00 90.50 105 ASN A O 1
ATOM 841 N N . VAL A 1 106 ? -27.979 -0.040 1.562 1.00 91.75 106 VAL A N 1
ATOM 842 C CA . VAL A 1 106 ? -28.254 -0.386 2.960 1.00 91.75 106 VAL A CA 1
ATOM 843 C C . VAL A 1 106 ? -29.739 -0.688 3.075 1.00 91.75 106 VAL A C 1
ATOM 845 O O . VAL A 1 106 ? -30.569 0.170 2.793 1.00 91.75 106 VAL A O 1
ATOM 848 N N . GLU A 1 107 ? -30.062 -1.901 3.508 1.00 90.88 107 GLU A N 1
ATOM 849 C CA . GLU A 1 107 ? -31.438 -2.342 3.721 1.00 90.88 107 GLU A CA 1
ATOM 850 C C . GLU A 1 107 ? -31.635 -2.699 5.191 1.00 90.88 107 GLU A C 1
ATOM 852 O O . GLU A 1 107 ? -30.833 -3.424 5.787 1.00 90.88 107 GLU A O 1
ATOM 857 N N . GLU A 1 108 ? -32.700 -2.165 5.782 1.00 88.25 108 GLU A N 1
ATOM 858 C CA . GLU A 1 108 ? -33.105 -2.510 7.138 1.00 88.25 108 GLU A CA 1
ATOM 859 C C . GLU A 1 108 ? -33.872 -3.833 7.112 1.00 88.25 108 GLU A C 1
ATOM 861 O O . GLU A 1 108 ? -34.902 -3.970 6.451 1.00 88.25 108 GLU A O 1
ATOM 866 N N . ILE A 1 109 ? -33.352 -4.826 7.831 1.00 84.81 109 ILE A N 1
ATOM 867 C CA . ILE A 1 109 ? -33.990 -6.134 7.964 1.00 84.81 109 ILE A CA 1
ATOM 868 C C . ILE A 1 109 ? -34.700 -6.160 9.314 1.00 84.81 109 ILE A C 1
ATOM 870 O O . ILE A 1 109 ? -34.053 -6.072 10.358 1.00 84.81 109 ILE A O 1
ATOM 874 N N . ASN A 1 110 ? -36.024 -6.320 9.295 1.00 78.19 110 ASN A N 1
ATOM 875 C CA . ASN A 1 110 ? -36.796 -6.516 10.518 1.00 78.19 110 ASN A CA 1
ATOM 876 C C . ASN A 1 110 ? -36.386 -7.849 11.171 1.00 78.19 110 ASN A C 1
ATOM 878 O O . ASN A 1 110 ? -36.493 -8.896 10.523 1.00 78.19 110 ASN A O 1
ATOM 882 N N . PRO A 1 111 ? -35.909 -7.849 12.426 1.00 66.81 111 PRO A N 1
ATOM 883 C CA . PRO A 1 111 ? -35.493 -9.076 13.084 1.00 66.81 111 PRO A CA 1
ATOM 884 C C . PRO A 1 111 ? -36.707 -9.988 13.316 1.00 66.81 111 PRO A C 1
ATOM 886 O O . PRO A 1 111 ? -37.721 -9.563 13.868 1.00 66.81 111 PRO A O 1
ATOM 889 N N . GLY A 1 112 ? -36.599 -11.259 12.916 1.00 65.06 112 GLY A N 1
ATOM 890 C CA . GLY A 1 112 ? -37.496 -12.308 13.411 1.00 65.06 112 GLY A CA 1
ATOM 891 C C . GLY A 1 112 ? -37.376 -12.447 14.937 1.00 65.06 112 GLY A C 1
ATOM 892 O O . GLY A 1 112 ? -36.369 -12.043 15.516 1.00 65.06 112 GLY A O 1
ATOM 893 N N . GLN A 1 113 ? -38.392 -13.010 15.595 1.00 57.56 113 GLN A N 1
ATOM 894 C CA . GLN A 1 113 ? -38.593 -12.921 17.054 1.00 57.56 113 GLN A CA 1
ATOM 895 C C . GLN A 1 113 ? -37.505 -13.562 17.956 1.00 57.56 113 GLN A C 1
ATOM 897 O O . GLN A 1 113 ? -37.562 -13.359 19.163 1.00 57.56 113 GLN A O 1
ATOM 902 N N . ASP A 1 114 ? -36.469 -14.221 17.419 1.00 59.59 114 ASP A N 1
ATOM 903 C CA . ASP A 1 114 ? -35.488 -14.999 18.203 1.00 59.59 114 ASP A CA 1
ATOM 904 C C . ASP A 1 114 ? -34.009 -14.601 17.992 1.00 59.59 114 ASP A C 1
ATOM 906 O O . ASP A 1 114 ? -33.121 -15.458 17.955 1.00 59.59 114 ASP A O 1
ATOM 910 N N . ILE A 1 115 ? -33.683 -13.308 17.850 1.00 66.25 115 ILE A N 1
ATOM 911 C CA . ILE A 1 115 ? -32.275 -12.879 17.704 1.00 66.25 115 ILE A CA 1
ATOM 912 C C . ILE A 1 115 ? -31.724 -12.283 19.006 1.00 66.25 115 ILE A C 1
ATOM 914 O O . ILE A 1 115 ? -32.198 -11.261 19.500 1.00 66.25 115 ILE A O 1
ATOM 918 N N . LYS A 1 116 ? -30.658 -12.894 19.547 1.00 68.19 116 LYS A N 1
ATOM 919 C CA . LYS A 1 116 ? -29.893 -12.353 20.683 1.00 68.19 116 LYS A CA 1
ATOM 920 C C . LYS A 1 116 ? -29.190 -11.055 20.271 1.00 68.19 116 LYS A C 1
ATOM 922 O O . LYS A 1 116 ? -28.193 -11.083 19.551 1.00 68.19 116 LYS A O 1
ATOM 927 N N . ILE A 1 117 ? -29.703 -9.923 20.745 1.00 68.88 117 ILE A N 1
ATOM 928 C CA . ILE A 1 117 ? -29.109 -8.600 20.523 1.00 68.88 117 ILE A CA 1
ATOM 929 C C . ILE A 1 117 ? -27.766 -8.519 21.279 1.00 68.88 117 ILE A C 1
ATOM 931 O O . ILE A 1 117 ? -27.710 -8.908 22.450 1.00 68.88 117 ILE A O 1
ATOM 935 N N . PRO A 1 118 ? -26.679 -8.013 20.660 1.00 68.69 118 PRO A N 1
ATOM 936 C CA . PRO A 1 118 ? -25.412 -7.819 21.352 1.00 68.69 118 PRO A CA 1
ATOM 937 C C . PRO A 1 118 ? -25.588 -6.851 22.528 1.00 68.69 118 PRO A C 1
ATOM 939 O O . PRO A 1 118 ? -25.930 -5.682 22.341 1.00 68.69 118 PRO A O 1
ATOM 942 N N . ALA A 1 119 ? -25.328 -7.322 23.748 1.00 68.06 119 ALA A N 1
ATOM 943 C CA . ALA A 1 119 ? -25.373 -6.475 24.933 1.00 68.06 119 ALA A CA 1
ATOM 944 C C . ALA A 1 119 ? -24.274 -5.402 24.848 1.00 68.06 119 ALA A C 1
ATOM 946 O O . ALA A 1 119 ? -23.077 -5.702 24.883 1.00 68.06 119 ALA A O 1
ATOM 947 N N . ARG A 1 120 ? -24.669 -4.131 24.739 1.00 63.88 120 ARG A N 1
ATOM 948 C CA . ARG A 1 120 ? -23.733 -3.005 24.788 1.00 63.88 120 ARG A CA 1
ATOM 949 C C . ARG A 1 120 ? -23.200 -2.898 26.216 1.00 63.88 120 ARG A C 1
ATOM 951 O O . ARG A 1 120 ? -23.964 -2.606 27.131 1.00 63.88 120 ARG A O 1
ATOM 958 N N . LYS A 1 121 ? -21.892 -3.100 26.416 1.00 62.47 121 LYS A N 1
ATOM 959 C CA . LYS A 1 121 ? -21.232 -2.693 27.665 1.00 62.47 121 LYS A CA 1
ATOM 960 C C . LYS A 1 121 ? -21.333 -1.173 27.753 1.00 62.47 121 LYS A C 1
ATOM 962 O O . LYS A 1 121 ? -20.549 -0.459 27.135 1.00 62.47 121 LYS A O 1
ATOM 967 N N . VAL A 1 122 ? -22.339 -0.677 28.462 1.00 57.97 122 VAL A N 1
ATOM 968 C CA . VAL A 1 122 ? -22.382 0.726 28.859 1.00 57.97 122 VAL A CA 1
ATOM 969 C C . VAL A 1 122 ? -21.214 0.898 29.817 1.00 57.97 122 VAL A C 1
ATOM 971 O O . VAL A 1 122 ? -21.203 0.308 30.895 1.00 57.97 122 VAL A O 1
ATOM 974 N N . SER A 1 123 ? -20.191 1.643 29.402 1.00 57.59 123 SER A N 1
ATOM 975 C CA . SER A 1 123 ? -19.200 2.167 30.332 1.00 57.59 123 SER A CA 1
ATOM 976 C C . SER A 1 123 ? -19.976 2.985 31.355 1.00 57.59 123 SER A C 1
ATOM 978 O O . SER A 1 123 ? -20.463 4.070 31.036 1.00 57.59 123 SER A O 1
ATOM 980 N N . THR A 1 124 ? -20.184 2.433 32.547 1.00 57.69 124 THR A N 1
ATOM 981 C CA . THR A 1 124 ? -20.767 3.170 33.662 1.00 57.69 124 THR A CA 1
ATOM 982 C C . THR A 1 124 ? -19.857 4.361 33.891 1.00 57.69 124 THR A C 1
ATOM 984 O O . THR A 1 124 ? -18.724 4.168 34.330 1.00 57.69 124 THR A O 1
ATOM 987 N N . VAL A 1 125 ? -20.296 5.565 33.521 1.00 58.12 125 VAL A N 1
ATOM 988 C CA . VAL A 1 125 ? -19.566 6.787 33.860 1.00 58.12 125 VAL A CA 1
ATOM 989 C C . VAL A 1 125 ? -19.469 6.781 35.384 1.00 58.12 125 VAL A C 1
ATOM 991 O O . VAL A 1 125 ? -20.518 6.771 36.039 1.00 58.12 125 VAL A O 1
ATOM 994 N N . PRO A 1 126 ? -18.263 6.676 35.969 1.00 62.28 126 PRO A N 1
ATOM 995 C CA . PRO A 1 126 ? -18.133 6.695 37.414 1.00 62.28 126 PRO A CA 1
ATOM 996 C C . PRO A 1 126 ? -18.778 7.977 37.939 1.00 62.28 126 PRO A C 1
ATOM 998 O O . PRO A 1 126 ? -18.570 9.058 37.388 1.00 62.28 126 PRO A O 1
ATOM 1001 N N . SER A 1 127 ? -19.623 7.855 38.961 1.00 71.25 127 SER A N 1
ATOM 1002 C CA . SER A 1 127 ? -20.300 9.018 39.534 1.00 71.25 127 SER A CA 1
ATOM 1003 C C . SER A 1 127 ? -19.272 10.042 40.034 1.00 71.25 127 SER A C 1
ATOM 1005 O O . SER A 1 127 ? -18.172 9.670 40.444 1.00 71.25 127 SER A O 1
ATOM 1007 N N . LEU A 1 128 ? -19.634 11.330 40.073 1.00 74.12 128 LEU A N 1
ATOM 1008 C CA . LEU A 1 128 ? -18.749 12.398 40.567 1.00 74.12 128 LEU A CA 1
ATOM 1009 C C . LEU A 1 128 ? -18.177 12.092 41.968 1.00 74.12 128 LEU A C 1
ATOM 1011 O O . LEU A 1 128 ? -17.039 12.441 42.272 1.00 74.12 128 LEU A O 1
ATOM 1015 N N . ARG A 1 129 ? -18.942 11.373 42.802 1.00 74.69 129 ARG A N 1
ATOM 1016 C CA . ARG A 1 129 ? -18.505 10.907 44.129 1.00 74.69 129 ARG A CA 1
ATOM 1017 C C . ARG A 1 129 ? -17.313 9.948 44.047 1.00 74.69 129 ARG A C 1
ATOM 1019 O O . ARG A 1 129 ? -16.366 10.101 44.810 1.00 74.69 129 ARG A O 1
ATOM 1026 N N . CYS A 1 130 ? -17.323 9.033 43.079 1.00 75.62 130 CYS A N 1
ATOM 1027 C CA . CYS A 1 130 ? -16.252 8.061 42.864 1.00 75.62 130 CYS A CA 1
ATOM 1028 C C . CYS A 1 130 ? -14.918 8.743 42.510 1.00 75.62 130 CYS A C 1
ATOM 1030 O O . CYS A 1 130 ? -13.867 8.349 43.014 1.00 75.62 130 CYS A O 1
ATOM 1032 N N . TYR A 1 131 ? -14.949 9.815 41.708 1.00 80.75 131 TYR A N 1
ATOM 1033 C CA . TYR A 1 131 ? -13.742 10.584 41.384 1.00 80.75 131 TYR A CA 1
ATOM 1034 C C . TYR A 1 131 ? -13.160 11.300 42.601 1.00 80.75 131 TYR A C 1
ATOM 1036 O O . TYR A 1 131 ? -11.946 11.286 42.788 1.00 80.75 131 TYR A O 1
ATOM 1044 N N . LEU A 1 132 ? -14.008 11.883 43.454 1.00 83.56 132 LEU A N 1
ATOM 1045 C CA . LEU A 1 132 ? -13.564 12.578 44.665 1.00 83.56 132 LEU A CA 1
ATOM 1046 C C . LEU A 1 132 ? -12.949 11.620 45.691 1.00 83.56 132 LEU A C 1
ATOM 1048 O O . LEU A 1 132 ? -11.929 11.944 46.299 1.00 83.56 132 LEU A O 1
ATOM 1052 N N . GLU A 1 133 ? -13.539 10.437 45.872 1.00 85.31 133 GLU A N 1
ATOM 1053 C CA . GLU A 1 133 ? -12.981 9.383 46.730 1.00 85.31 133 GLU A CA 1
ATOM 1054 C C . GLU A 1 133 ? -11.619 8.917 46.211 1.00 85.31 133 GLU A C 1
ATOM 1056 O O . GLU A 1 133 ? -10.644 8.867 46.963 1.00 85.31 133 GLU A O 1
ATOM 1061 N N . ARG A 1 134 ? -11.517 8.673 44.901 1.00 86.88 134 ARG A N 1
ATOM 1062 C CA . ARG A 1 134 ? -10.266 8.269 44.258 1.00 86.88 134 ARG A CA 1
ATOM 1063 C C . ARG A 1 134 ? -9.187 9.352 44.344 1.00 86.88 134 ARG A C 1
ATOM 1065 O O . ARG A 1 134 ? -8.040 9.024 44.644 1.00 86.88 134 ARG A O 1
ATOM 1072 N N . LYS A 1 135 ? -9.549 10.629 44.168 1.00 89.44 135 LYS A N 1
ATOM 1073 C CA . LYS A 1 135 ? -8.647 11.783 44.346 1.00 89.44 135 LYS A CA 1
ATOM 1074 C C . LYS A 1 135 ? -8.037 11.782 45.745 1.00 89.44 135 LYS A C 1
ATOM 1076 O O . LYS A 1 135 ? -6.818 11.829 45.888 1.00 89.44 135 LYS A O 1
ATOM 1081 N N . LYS A 1 136 ? -8.883 11.668 46.776 1.00 88.75 136 LYS A N 1
ATOM 1082 C CA . LYS A 1 136 ? -8.451 11.631 48.182 1.00 88.75 136 LYS A CA 1
ATOM 1083 C C . LYS A 1 136 ? -7.538 10.440 48.463 1.00 88.75 136 LYS A C 1
ATOM 1085 O O . LYS A 1 136 ? -6.499 10.623 49.092 1.00 88.75 136 LYS A O 1
ATOM 1090 N N . LYS A 1 137 ? -7.889 9.255 47.949 1.00 90.56 137 LYS A N 1
ATOM 1091 C CA . LYS A 1 137 ? -7.094 8.028 48.090 1.00 90.56 137 LYS A CA 1
ATOM 1092 C C . LYS A 1 137 ? -5.686 8.204 47.510 1.00 90.56 137 LYS A C 1
ATOM 1094 O O . LYS A 1 137 ? -4.703 7.968 48.204 1.00 90.56 137 LYS A O 1
ATOM 1099 N N . ILE A 1 138 ? -5.574 8.719 46.285 1.00 89.62 138 ILE A N 1
ATOM 1100 C CA . ILE A 1 138 ? -4.276 8.948 45.627 1.00 89.62 138 ILE A CA 1
ATOM 1101 C C . ILE A 1 138 ? -3.459 10.022 46.353 1.00 89.62 138 ILE A C 1
ATOM 1103 O O . ILE A 1 138 ? -2.264 9.836 46.577 1.00 89.62 138 ILE A O 1
ATOM 1107 N N . MET A 1 139 ? -4.089 11.125 46.768 1.00 88.94 139 MET A N 1
ATOM 1108 C CA . MET A 1 139 ? -3.402 12.169 47.536 1.00 88.94 139 MET A CA 1
ATOM 1109 C C . MET A 1 139 ? -2.862 11.644 48.870 1.00 88.94 139 MET A C 1
ATOM 1111 O O . MET A 1 139 ? -1.761 12.023 49.263 1.00 88.94 139 MET A O 1
ATOM 1115 N N . SER A 1 140 ? -3.616 10.785 49.563 1.00 90.44 140 SER A N 1
ATOM 1116 C CA . SER A 1 140 ? -3.172 10.154 50.810 1.00 90.44 140 SER A CA 1
ATOM 1117 C C . SER A 1 140 ? -1.995 9.207 50.567 1.00 90.44 140 SER A C 1
ATOM 1119 O O . SER A 1 140 ? -0.960 9.339 51.217 1.00 90.44 140 SER A O 1
ATOM 1121 N N . TRP A 1 141 ? -2.090 8.351 49.544 1.00 92.69 141 TRP A N 1
ATOM 1122 C CA . TRP A 1 141 ? -1.026 7.413 49.175 1.00 92.69 141 TRP A CA 1
ATOM 1123 C C . TRP A 1 141 ? 0.285 8.122 48.821 1.00 92.69 141 TRP A C 1
ATOM 1125 O O . TRP A 1 141 ? 1.367 7.723 49.248 1.00 92.69 141 TRP A O 1
ATOM 1135 N N . PHE A 1 142 ? 0.218 9.215 48.063 1.00 91.06 142 PHE A N 1
ATOM 1136 C CA . PHE A 1 142 ? 1.411 9.983 47.718 1.00 91.06 142 PHE A CA 1
ATOM 1137 C C . PHE A 1 142 ? 2.028 10.701 48.920 1.00 91.06 142 PHE A C 1
ATOM 1139 O O . PHE A 1 142 ? 3.253 10.764 49.008 1.00 91.06 142 PHE A O 1
ATOM 1146 N N . LYS A 1 143 ? 1.214 11.182 49.867 1.00 90.12 143 LYS A N 1
ATOM 1147 C CA . LYS A 1 143 ? 1.717 11.737 51.132 1.00 90.12 143 LYS A CA 1
ATOM 1148 C C . LYS A 1 143 ? 2.417 10.675 51.979 1.00 90.12 143 LYS A C 1
ATOM 1150 O O . LYS A 1 143 ? 3.469 10.965 52.540 1.00 90.12 143 LYS A O 1
ATOM 1155 N N . GLU A 1 144 ? 1.892 9.450 52.029 1.00 89.12 144 GLU A N 1
ATOM 1156 C CA . GLU A 1 144 ? 2.562 8.317 52.691 1.00 89.12 144 GLU A CA 1
ATOM 1157 C C . GLU A 1 144 ? 3.887 7.944 52.020 1.00 89.12 144 GLU A C 1
ATOM 1159 O O . GLU A 1 144 ? 4.857 7.618 52.699 1.00 89.12 144 GLU A O 1
ATOM 1164 N N . ASN A 1 145 ? 3.968 8.081 50.695 1.00 88.69 145 ASN A N 1
ATOM 1165 C CA . ASN A 1 145 ? 5.212 7.938 49.935 1.00 88.69 145 ASN A CA 1
ATOM 1166 C C . ASN A 1 145 ? 6.105 9.198 49.988 1.00 88.69 145 ASN A C 1
ATOM 1168 O O . ASN A 1 145 ? 7.044 9.317 49.201 1.00 88.69 145 ASN A O 1
ATOM 1172 N N . LEU A 1 146 ? 5.831 10.131 50.912 1.00 87.12 146 LEU A N 1
ATOM 1173 C CA . LEU A 1 146 ? 6.602 11.354 51.167 1.00 87.12 146 LEU A CA 1
ATOM 1174 C C . LEU A 1 146 ? 6.723 12.296 49.953 1.00 87.12 146 LEU A C 1
ATOM 1176 O O . LEU A 1 146 ? 7.682 13.060 49.843 1.00 87.12 146 LEU A O 1
ATOM 1180 N N . LEU A 1 147 ? 5.745 12.274 49.042 1.00 86.56 147 LEU A N 1
ATOM 1181 C CA . LEU A 1 147 ? 5.674 13.200 47.912 1.00 86.56 147 LEU A CA 1
ATOM 1182 C C . LEU A 1 147 ? 4.966 14.502 48.312 1.00 86.56 147 LEU A C 1
ATOM 1184 O O . LEU A 1 147 ? 3.922 14.501 48.969 1.00 86.56 147 LEU A O 1
ATOM 1188 N N . THR A 1 148 ? 5.506 15.634 47.862 1.00 86.50 148 THR A N 1
ATOM 1189 C CA . THR A 1 148 ? 4.933 16.967 48.090 1.00 86.50 148 THR A CA 1
ATOM 1190 C C . THR A 1 148 ? 3.810 17.255 47.099 1.00 86.50 148 THR A C 1
ATOM 1192 O O . THR A 1 148 ? 4.006 17.849 46.040 1.00 86.50 148 THR A O 1
ATOM 1195 N N . VAL A 1 149 ? 2.607 16.810 47.454 1.00 89.62 149 VAL A N 1
ATOM 1196 C CA . VAL A 1 149 ? 1.416 16.941 46.612 1.00 89.62 149 VAL A CA 1
ATOM 1197 C C . VAL A 1 149 ? 0.574 18.149 47.008 1.00 89.62 149 VAL A C 1
ATOM 1199 O O . VAL A 1 149 ? 0.199 18.303 48.172 1.00 89.62 149 VAL A O 1
ATOM 1202 N N . SER A 1 150 ? 0.222 18.966 46.022 1.00 88.00 150 SER A N 1
ATOM 1203 C CA . SER A 1 150 ? -0.731 20.067 46.113 1.00 88.00 150 SER A CA 1
ATOM 1204 C C . SER A 1 150 ? -1.949 19.821 45.217 1.00 88.00 150 SER A C 1
ATOM 1206 O O . SER A 1 150 ? -1.932 19.014 44.288 1.00 88.00 150 SER A O 1
ATOM 1208 N N . GLU A 1 151 ? -3.047 20.501 45.528 1.00 88.88 151 GLU A N 1
ATOM 1209 C CA . GLU A 1 151 ? -4.264 20.484 44.719 1.00 88.88 151 GLU A CA 1
ATOM 1210 C C . GLU A 1 151 ? -4.337 21.789 43.925 1.00 88.88 151 GLU A C 1
ATOM 1212 O O . GLU A 1 151 ? -4.235 22.875 44.498 1.00 88.88 151 GLU A O 1
ATOM 1217 N N . SER A 1 152 ? -4.489 21.688 42.605 1.00 85.88 152 SER A N 1
ATOM 1218 C CA . SER A 1 152 ? -4.685 22.844 41.728 1.00 85.88 152 SER A CA 1
ATOM 1219 C C . SER A 1 152 ? -5.945 22.622 40.900 1.00 85.88 152 SER A C 1
ATOM 1221 O O . SER A 1 152 ? -5.945 21.874 39.920 1.00 85.88 152 SER A O 1
ATOM 1223 N N . GLY A 1 153 ? -7.048 23.227 41.350 1.00 84.81 153 GLY A N 1
ATOM 1224 C CA . GLY A 1 153 ? -8.379 22.983 40.797 1.00 84.81 153 GLY A CA 1
ATOM 1225 C C . GLY A 1 153 ? -8.762 21.503 40.888 1.00 84.81 153 GLY A C 1
ATOM 1226 O O . GLY A 1 153 ? -8.658 20.873 41.943 1.00 84.81 153 GLY A O 1
ATOM 1227 N N . ASP A 1 154 ? -9.151 20.919 39.758 1.00 84.25 154 ASP A N 1
ATOM 1228 C CA . ASP A 1 154 ? -9.526 19.505 39.690 1.00 84.25 154 ASP A CA 1
ATOM 1229 C C . ASP A 1 154 ? -8.320 18.553 39.641 1.00 84.25 154 ASP A C 1
ATOM 1231 O O . ASP A 1 154 ? -8.490 17.346 39.801 1.00 84.25 154 ASP A O 1
ATOM 1235 N N . ASN A 1 155 ? -7.093 19.056 39.505 1.00 88.75 155 ASN A N 1
ATOM 1236 C CA . ASN A 1 155 ? -5.906 18.230 39.288 1.00 88.75 155 ASN A CA 1
ATOM 1237 C C . ASN A 1 155 ? -5.080 18.040 40.566 1.00 88.75 155 ASN A C 1
ATOM 1239 O O . ASN A 1 155 ? -5.038 18.902 41.450 1.00 88.75 155 ASN A O 1
ATOM 1243 N N . ILE A 1 156 ? -4.380 16.908 40.637 1.00 89.69 156 ILE A N 1
ATOM 1244 C CA . ILE A 1 156 ? -3.360 16.644 41.658 1.00 89.69 156 ILE A CA 1
ATOM 1245 C C . ILE A 1 156 ? -2.006 17.052 41.074 1.00 89.69 156 ILE A C 1
ATOM 1247 O O . ILE A 1 156 ? -1.640 16.576 40.000 1.00 89.69 156 ILE A O 1
ATOM 1251 N N . VAL A 1 157 ? -1.265 17.915 41.766 1.00 89.38 157 VAL A N 1
ATOM 1252 C CA . VAL A 1 157 ? 0.002 18.484 41.290 1.00 89.38 157 VAL A CA 1
ATOM 1253 C C . VAL A 1 157 ? 1.132 18.105 42.235 1.00 89.38 157 VAL A C 1
ATOM 1255 O O . VAL A 1 157 ? 0.999 18.231 43.448 1.00 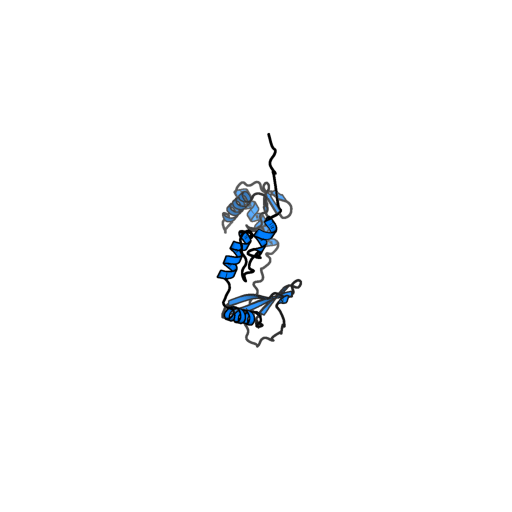89.38 157 VAL A O 1
ATOM 1258 N N . PHE A 1 158 ? 2.268 17.665 41.705 1.00 86.62 158 PHE A N 1
ATOM 1259 C CA . PHE A 1 158 ? 3.515 17.586 42.470 1.00 86.62 158 PHE A CA 1
ATOM 1260 C C . PHE A 1 158 ? 4.701 17.800 41.533 1.00 86.62 158 PHE A C 1
ATOM 1262 O O . PHE A 1 158 ? 4.837 17.137 40.503 1.00 86.62 158 PHE A O 1
ATOM 1269 N N . GLY A 1 159 ? 5.554 18.772 41.861 1.00 84.44 159 GLY A N 1
ATOM 1270 C CA . GLY A 1 159 ? 6.590 19.238 40.937 1.00 84.44 159 GLY A CA 1
ATOM 1271 C C . GLY A 1 159 ? 5.997 19.630 39.577 1.00 84.44 159 GLY A C 1
ATOM 1272 O O . GLY A 1 159 ? 5.095 20.461 39.513 1.00 84.44 159 GLY A O 1
ATOM 1273 N N . ASN A 1 160 ? 6.473 18.981 38.508 1.00 84.88 160 ASN A N 1
ATOM 1274 C CA . ASN A 1 160 ? 6.021 19.191 37.123 1.00 84.88 160 ASN A CA 1
ATOM 1275 C C . ASN A 1 160 ? 5.084 18.070 36.623 1.00 84.88 160 ASN A C 1
ATOM 1277 O O . ASN A 1 160 ? 5.025 17.792 35.423 1.00 84.88 160 ASN A O 1
ATOM 1281 N N . VAL A 1 161 ? 4.415 17.360 37.534 1.00 89.75 161 VAL A N 1
ATOM 1282 C CA . VAL A 1 161 ? 3.468 16.290 37.201 1.00 89.75 161 VAL A CA 1
ATOM 1283 C C . VAL A 1 161 ? 2.060 16.720 37.580 1.00 89.75 161 VAL A C 1
ATOM 1285 O O . VAL A 1 161 ? 1.822 17.177 38.699 1.00 89.75 161 VAL A O 1
ATOM 1288 N N . LEU A 1 162 ? 1.127 16.530 36.651 1.00 90.75 162 LEU A N 1
ATOM 1289 C CA . LEU A 1 162 ? -0.302 16.750 36.838 1.00 90.75 162 LEU A CA 1
ATOM 1290 C C . LEU A 1 162 ? -1.037 15.420 36.670 1.00 90.75 162 LEU A C 1
ATOM 1292 O O . LEU A 1 162 ? -0.876 14.759 35.648 1.00 90.75 162 LEU A O 1
ATOM 1296 N N . ILE A 1 163 ? -1.866 15.036 37.635 1.00 91.38 163 ILE A N 1
ATOM 1297 C CA . ILE A 1 163 ? -2.801 13.915 37.480 1.00 91.38 163 ILE A CA 1
ATOM 1298 C C . ILE A 1 163 ? -4.195 14.478 37.252 1.00 91.38 163 ILE A C 1
ATOM 1300 O O . ILE A 1 163 ? -4.716 15.234 38.080 1.00 91.38 163 ILE A O 1
ATOM 1304 N N . LEU A 1 164 ? -4.771 14.100 36.117 1.00 90.31 164 LEU A N 1
ATOM 1305 C CA . LEU A 1 164 ? -6.061 14.564 35.630 1.00 90.31 164 LEU A CA 1
ATOM 1306 C C . LEU A 1 164 ? -7.182 13.615 36.092 1.00 90.31 164 LEU A C 1
ATOM 1308 O O . LEU A 1 164 ? -6.943 12.413 36.237 1.00 90.31 164 LEU A O 1
ATOM 1312 N N . PRO A 1 165 ? -8.419 14.103 36.292 1.00 86.50 165 PRO A N 1
ATOM 1313 C CA . PRO A 1 165 ? -9.591 13.242 36.430 1.00 86.50 165 PRO A CA 1
ATOM 1314 C C . PRO A 1 165 ? -9.734 12.327 35.201 1.00 86.50 165 PRO A C 1
ATOM 1316 O O . PRO A 1 165 ? -9.522 12.796 34.081 1.00 86.50 165 PRO A O 1
ATOM 1319 N N . PRO A 1 166 ? -10.137 11.052 35.356 1.00 87.19 166 PRO A N 1
ATOM 1320 C CA . PRO A 1 166 ? -10.634 10.367 36.559 1.00 87.19 166 PRO A CA 1
ATOM 1321 C C . PRO A 1 166 ? -9.559 9.799 37.514 1.00 87.19 166 PRO A C 1
ATOM 1323 O O . PRO A 1 166 ? -9.878 8.958 38.358 1.00 87.19 166 PRO A O 1
ATOM 1326 N N . TYR A 1 167 ? -8.308 10.253 37.416 1.00 88.31 167 TYR A N 1
ATOM 1327 C CA . TYR A 1 167 ? -7.170 9.830 38.238 1.00 88.31 167 TYR A CA 1
ATOM 1328 C C . TYR A 1 167 ? -6.826 8.340 38.073 1.00 88.31 167 TYR A C 1
ATOM 1330 O O . TYR A 1 167 ? -6.557 7.615 39.041 1.00 88.31 167 TYR A O 1
ATOM 1338 N N . ASN A 1 168 ? -6.868 7.837 36.839 1.00 86.38 168 ASN A N 1
ATOM 1339 C CA . ASN A 1 168 ? -6.295 6.539 36.512 1.00 86.38 168 ASN A CA 1
ATOM 1340 C C . ASN A 1 168 ? -4.778 6.632 36.362 1.00 86.38 168 ASN A C 1
ATOM 1342 O O . ASN A 1 168 ? -4.189 7.700 36.227 1.00 86.38 168 ASN A O 1
ATOM 1346 N N . VAL A 1 169 ? -4.151 5.461 36.326 1.00 86.88 169 VAL A N 1
ATOM 1347 C CA . VAL A 1 169 ? -2.711 5.296 36.092 1.00 86.88 169 VAL A CA 1
ATOM 1348 C C . VAL A 1 169 ? -2.281 5.883 34.735 1.00 86.88 169 VAL A C 1
ATOM 1350 O O . VAL A 1 169 ? -1.125 6.239 34.548 1.00 86.88 169 VAL A O 1
ATOM 1353 N N . THR A 1 170 ? -3.212 6.012 33.789 1.00 85.19 170 THR A N 1
ATOM 1354 C CA . THR A 1 170 ? -2.990 6.604 32.462 1.00 85.19 170 THR A CA 1
ATOM 1355 C C . THR A 1 170 ? -3.146 8.119 32.422 1.00 85.19 170 THR A C 1
ATOM 1357 O O . THR A 1 170 ? -2.719 8.739 31.454 1.00 85.19 170 THR A O 1
ATOM 1360 N N . ASP A 1 171 ? -3.745 8.726 33.446 1.00 89.00 171 ASP A N 1
ATOM 1361 C CA . ASP A 1 171 ? -4.200 10.120 33.404 1.00 89.00 171 ASP A CA 1
ATOM 1362 C C . ASP A 1 171 ? -3.137 11.063 33.990 1.00 89.00 171 ASP A C 1
ATOM 1364 O O . ASP A 1 171 ? -3.434 11.980 34.754 1.00 89.00 171 ASP A O 1
ATOM 1368 N N . ILE A 1 172 ? -1.869 10.799 33.661 1.00 91.38 172 ILE A N 1
ATOM 1369 C CA . ILE A 1 172 ? -0.698 11.532 34.149 1.00 91.38 172 ILE A CA 1
ATOM 1370 C C . ILE A 1 172 ? -0.142 12.387 33.008 1.00 91.38 172 ILE A C 1
ATOM 1372 O O . ILE A 1 172 ? 0.181 11.880 31.936 1.00 91.38 172 IL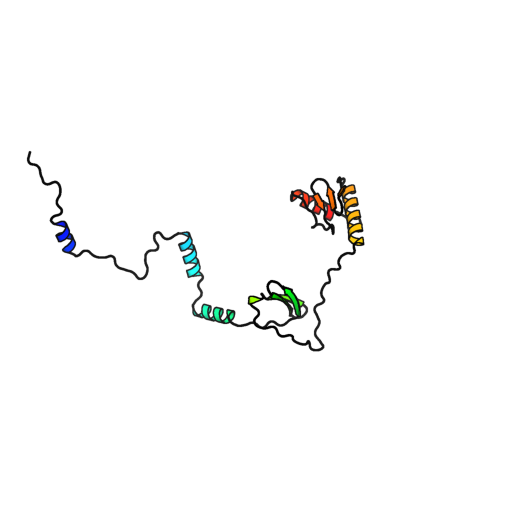E A O 1
ATOM 1376 N N . CYS A 1 173 ? 0.018 13.681 33.258 1.00 90.00 173 CYS A N 1
ATOM 1377 C CA . CYS A 1 173 ? 0.579 14.657 32.336 1.00 90.00 173 CYS A CA 1
ATOM 1378 C C . CYS A 1 173 ? 1.907 15.188 32.894 1.00 90.00 173 CYS A C 1
ATOM 1380 O O . CYS A 1 173 ? 1.960 15.751 33.989 1.00 90.00 173 CYS A O 1
ATOM 1382 N N . THR A 1 174 ? 2.993 14.966 32.156 1.00 90.50 174 THR A N 1
ATOM 1383 C CA . THR A 1 174 ? 4.333 15.469 32.476 1.00 90.50 174 THR A CA 1
ATOM 1384 C C . THR A 1 174 ? 5.197 15.488 31.217 1.00 90.50 174 THR A C 1
ATOM 1386 O O . THR A 1 174 ? 5.017 14.657 30.327 1.00 90.50 174 THR A O 1
ATOM 1389 N N . ASP A 1 175 ? 6.166 16.399 31.162 1.00 90.38 175 ASP A N 1
ATOM 1390 C CA . ASP A 1 175 ? 7.115 16.496 30.047 1.00 90.38 175 ASP A CA 1
ATOM 1391 C C . ASP A 1 175 ? 8.168 15.374 30.068 1.00 90.38 175 ASP A C 1
ATOM 1393 O O . ASP A 1 175 ? 8.806 15.088 29.054 1.00 90.38 175 ASP A O 1
ATOM 1397 N N . ASN A 1 176 ? 8.372 14.726 31.223 1.00 90.62 176 ASN A N 1
ATOM 1398 C CA . ASN A 1 176 ? 9.396 13.699 31.396 1.00 90.62 176 ASN A CA 1
ATOM 1399 C C . ASN A 1 176 ? 8.781 12.285 31.484 1.00 90.62 176 ASN A C 1
ATOM 1401 O O . ASN A 1 176 ? 8.204 11.929 32.517 1.00 90.62 176 ASN A O 1
ATOM 1405 N N . PRO A 1 177 ? 8.975 11.418 30.469 1.00 90.50 177 PRO A N 1
ATOM 1406 C CA . PRO A 1 177 ? 8.384 10.078 30.453 1.00 90.50 177 PRO A CA 1
ATOM 1407 C C . PRO A 1 177 ? 8.933 9.155 31.551 1.00 90.50 177 PRO A C 1
ATOM 1409 O O . PRO A 1 177 ? 8.238 8.235 31.984 1.00 90.50 177 PRO A O 1
ATOM 1412 N N . ILE A 1 178 ? 10.156 9.393 32.040 1.00 90.56 178 ILE A N 1
ATOM 1413 C CA . ILE A 1 178 ? 10.738 8.619 33.148 1.00 90.56 178 ILE A CA 1
ATOM 1414 C C . ILE A 1 178 ? 9.975 8.918 34.439 1.00 90.56 178 ILE A C 1
ATOM 1416 O O . ILE A 1 178 ? 9.649 7.999 35.190 1.00 90.56 178 ILE A O 1
ATOM 1420 N N . VAL A 1 179 ? 9.646 10.191 34.668 1.00 89.00 179 VAL A N 1
ATOM 1421 C CA . VAL A 1 179 ? 8.848 10.614 35.823 1.00 89.00 179 VAL A CA 1
ATOM 1422 C C . VAL A 1 179 ? 7.443 10.026 35.719 1.00 89.00 179 VAL A C 1
ATOM 1424 O O . VAL A 1 179 ? 6.981 9.429 36.685 1.00 89.00 179 VAL A O 1
ATOM 1427 N N . ALA A 1 180 ? 6.807 10.070 34.541 1.00 89.62 180 ALA A N 1
ATOM 1428 C CA . ALA A 1 180 ? 5.511 9.418 34.325 1.00 89.62 180 ALA A CA 1
ATOM 1429 C C . ALA A 1 180 ? 5.548 7.932 34.725 1.00 89.62 180 ALA A C 1
ATOM 1431 O O . ALA A 1 180 ? 4.705 7.470 35.490 1.00 89.62 180 ALA A O 1
ATOM 1432 N N . MET A 1 181 ? 6.570 7.195 34.278 1.00 90.38 181 MET A N 1
ATOM 1433 C CA . MET A 1 181 ? 6.729 5.772 34.588 1.00 90.38 181 MET A CA 1
ATOM 1434 C C . MET A 1 181 ? 6.933 5.507 36.086 1.00 90.38 181 MET A C 1
ATOM 1436 O O . MET A 1 181 ? 6.382 4.556 36.637 1.00 90.38 181 MET A O 1
ATOM 1440 N N . GLN A 1 182 ? 7.710 6.345 36.774 1.00 89.31 182 GLN A N 1
ATOM 1441 C CA . GLN A 1 182 ? 7.903 6.221 38.221 1.00 89.31 182 GLN A CA 1
ATOM 1442 C C . GLN A 1 182 ? 6.600 6.448 38.988 1.00 89.31 182 GLN A C 1
ATOM 1444 O O . GLN A 1 182 ? 6.297 5.700 39.913 1.00 89.31 182 GLN A O 1
ATOM 1449 N N . VAL A 1 183 ? 5.805 7.428 38.571 1.00 89.69 183 VAL A N 1
ATOM 1450 C CA . VAL A 1 183 ? 4.515 7.748 39.191 1.00 89.69 183 VAL A CA 1
ATOM 1451 C C . VAL A 1 183 ? 3.518 6.615 38.972 1.00 89.69 183 VAL A C 1
ATOM 1453 O O . VAL A 1 183 ? 2.869 6.188 39.923 1.00 89.69 183 VAL A O 1
ATOM 1456 N N . ILE A 1 184 ? 3.485 6.042 37.765 1.00 91.12 184 ILE A N 1
ATOM 1457 C CA . ILE A 1 184 ? 2.738 4.813 37.458 1.00 91.12 184 ILE A CA 1
ATOM 1458 C C . ILE A 1 184 ? 3.138 3.682 38.412 1.00 91.12 184 ILE A C 1
ATOM 1460 O O . ILE A 1 184 ? 2.278 3.030 39.003 1.00 91.12 184 ILE A O 1
ATOM 1464 N N . ASN A 1 185 ? 4.440 3.473 38.618 1.00 91.75 185 ASN A N 1
ATOM 1465 C CA . ASN A 1 185 ? 4.940 2.436 39.521 1.00 91.75 185 ASN A CA 1
ATOM 1466 C C . ASN A 1 185 ? 4.546 2.682 40.983 1.00 91.75 185 ASN A C 1
ATOM 1468 O O . ASN A 1 185 ? 4.256 1.723 41.694 1.00 91.75 185 ASN A O 1
ATOM 1472 N N . ILE A 1 186 ? 4.526 3.935 41.442 1.00 90.81 186 ILE A N 1
ATOM 1473 C CA . ILE A 1 186 ? 4.067 4.287 42.794 1.00 90.81 186 ILE A CA 1
ATOM 1474 C C . ILE A 1 186 ? 2.564 4.027 42.923 1.00 90.81 186 ILE A C 1
ATOM 1476 O O . ILE A 1 186 ? 2.143 3.410 43.898 1.00 90.81 186 ILE A O 1
ATOM 1480 N N . MET A 1 187 ? 1.757 4.433 41.939 1.00 89.75 187 MET A N 1
ATOM 1481 C CA . MET A 1 187 ? 0.310 4.189 41.940 1.00 89.75 187 MET A CA 1
ATOM 1482 C C . MET A 1 187 ? -0.025 2.692 41.934 1.00 89.75 187 MET A C 1
ATOM 1484 O O . MET A 1 187 ? -0.899 2.267 42.679 1.00 89.75 187 MET A O 1
ATOM 1488 N N . ASN A 1 188 ? 0.700 1.884 41.156 1.00 91.25 188 ASN A N 1
ATOM 1489 C CA . ASN A 1 188 ? 0.495 0.432 41.089 1.00 91.25 188 ASN A CA 1
ATOM 1490 C C . ASN A 1 188 ? 0.929 -0.314 42.361 1.00 91.25 188 ASN A C 1
ATOM 1492 O O . ASN A 1 188 ? 0.526 -1.454 42.563 1.00 91.25 188 ASN A O 1
ATOM 1496 N N . LYS A 1 189 ? 1.763 0.299 43.210 1.00 91.38 189 LYS A N 1
ATOM 1497 C CA . LYS A 1 189 ? 2.153 -0.262 44.513 1.00 91.38 189 LYS A CA 1
ATOM 1498 C C . LYS A 1 189 ? 1.125 0.000 45.615 1.00 91.38 189 LYS A C 1
ATOM 1500 O O . LYS A 1 189 ? 1.302 -0.517 46.715 1.00 91.38 189 LYS A O 1
ATOM 1505 N N . MET A 1 190 ? 0.090 0.798 45.344 1.00 90.06 190 MET A N 1
ATOM 1506 C CA . MET A 1 190 ? -0.991 1.048 46.294 1.00 90.06 190 MET A CA 1
ATOM 1507 C C . MET A 1 190 ? -1.766 -0.257 46.547 1.00 90.06 190 MET A C 1
ATOM 1509 O O . MET A 1 190 ? -2.260 -0.845 45.585 1.00 90.06 190 MET A O 1
ATOM 1513 N N . PRO A 1 191 ? -1.892 -0.721 47.803 1.00 88.00 191 PRO A N 1
ATOM 1514 C CA . PRO A 1 191 ? -2.660 -1.920 48.118 1.00 88.00 191 PRO A CA 1
ATOM 1515 C C . PRO A 1 191 ? -4.130 -1.777 47.711 1.00 88.00 191 PRO A C 1
ATOM 1517 O O . PRO A 1 191 ? -4.725 -0.707 47.868 1.00 88.00 191 PRO A O 1
ATOM 1520 N N . ASP A 1 192 ? -4.753 -2.874 47.277 1.00 79.38 192 ASP A N 1
ATOM 1521 C CA . ASP A 1 192 ? -6.180 -2.877 46.922 1.00 79.38 192 ASP A CA 1
ATOM 1522 C C . ASP A 1 192 ? -7.069 -2.444 48.107 1.00 79.38 192 ASP A C 1
ATOM 1524 O O . ASP A 1 192 ? -8.071 -1.753 47.915 1.00 79.38 192 ASP A O 1
ATOM 1528 N N . ASN A 1 193 ? -6.633 -2.755 49.337 1.00 76.38 193 ASN A N 1
ATOM 1529 C CA . ASN A 1 193 ? -7.319 -2.449 50.600 1.00 76.38 193 ASN A CA 1
ATOM 1530 C C . ASN A 1 193 ? -7.002 -1.058 51.198 1.00 76.38 193 ASN A C 1
ATOM 1532 O O . ASN A 1 193 ? -7.331 -0.832 52.361 1.00 76.38 193 ASN A O 1
ATOM 1536 N N . TYR A 1 194 ? -6.328 -0.165 50.461 1.00 73.62 194 TYR A N 1
ATOM 1537 C CA . TYR A 1 194 ? -5.989 1.191 50.928 1.00 73.62 194 TYR A CA 1
ATOM 1538 C C . TYR A 1 194 ? -7.203 2.133 51.006 1.00 73.62 194 TYR A C 1
ATOM 1540 O O . TYR A 1 194 ? -8.079 2.041 50.110 1.00 73.62 194 TYR A O 1
#

Foldseek 3Di:
DDDDDPDDPPCVVVVCPVVDPDDDDDDPDDDCPPPDPVVVVVVVVCVVPDDDPVVVVVVVVVVVDQDDDDADFPDADPPQRKTWGWDDDDPGTDTDIGGRVSDDDDDDDDDDPDDDDPDDPDPPPPPPVLQVVLVVLLVVLVVVVVFDWDDDPQWIDGDQWTAHPSRDLPRIDHPDVVVSVVSSVSVVPDDPVD

Secondary structure (DSSP, 8-state):
-PPPP----TTHHHHHHHS--PPPPPPSS---TTS-HHHHHHHHHHHHHPPPHHHHHHHHHHHHSPPP--SEEEEE-TTT--EEEEEEETTEEEEEEE-GGG-----PPPPPTT-------------HHHHHHHHHHHHHHHHHTT---EEETTEEEETTEEEPTT--TT-EE-S-HHHHHHHHHHHHTS-TT-

Radius of gyration: 38.12 Å; chains: 1; bounding box: 102×43×102 Å

InterPro domains:
  IPR002673 Large ribosomal subunit protein eL29 [PF01779] (3-42)
  IPR002673 Large ribosomal subunit protein eL29 [PTHR12884] (1-56)
  IPR047574 AD domain [PS52001] (102-194)

Sequence (194 aa):
MAKSKNHTNHNQNRKAHRNGIKKPKKFRHESTLGMDPKFLRNQRFCKKGNLKPAKQLVRAAERKANLTICGFVHSIDPINHSIIVLQSRGESFQTTIIPGHAIINVEEINPGQDIKIPARKVSTVPSLRCYLERKKKIMSWFKENLLTVSESGDNIVFGNVLILPPYNVTDICTDNPIVAMQVINIMNKMPDNY